Protein AF-A0A370DC47-F1 (afdb_monomer)

InterPro domains:
  IPR012347 Ferritin-like [G3DSA:1.20.1260.10] (52-244)
  IPR019243 Domain of unknown function DUF2202 [PF09968] (58-242)
  IPR019243 Domain of unknown function DUF2202 [cd01048] (57-216)

Solvent-accessible surface area (backbone atoms only — not comparable to full-atom values): 14410 Å² total; per-residue (Å²): 134,81,85,88,85,79,86,77,77,84,64,82,77,75,82,78,77,78,81,72,84,79,82,84,80,86,81,90,80,89,85,86,89,80,90,79,91,77,82,91,70,84,75,78,82,76,67,82,59,58,84,84,45,45,72,51,54,48,54,44,50,57,50,50,32,53,49,32,41,46,54,20,34,46,23,48,52,47,22,71,77,37,66,87,53,52,62,31,43,54,42,18,77,45,53,28,45,49,47,25,50,52,38,49,52,49,28,57,74,49,73,41,80,65,54,52,80,80,44,79,52,74,75,84,23,63,70,58,53,66,23,89,91,50,13,68,56,54,35,50,48,44,54,51,49,49,58,51,25,67,75,36,73,67,42,32,33,50,46,51,30,42,48,26,38,46,49,42,48,40,42,40,29,63,43,66,68,49,51,77,72,68,49,78,74,81,24,33,54,78,50,56,81,52,63,75,54,44,54,48,45,54,50,46,39,58,48,30,51,55,48,28,48,53,27,46,54,56,48,21,73,74,72,38,82,88,63,76,71,60,82,73,50,54,55,69,60,50,29,57,71,66,70,101

Sequence (244 aa):
MKESFIKNTYKFIPIILFFIPLLLVGCNSDDPASQTGVSDNTQDVTSLTTEGLDEIETSHLIFMREEEKLARDVYLRLAQLYPDQTIFNRIATRAEQTHTDTMRDKLDQFNVTDPNPDTNDLPASLGVFTGNEWGWYFQEKFLLLTSQAEISELDALYVGALIEELDMHDIAVCPQIMVDRGFSSPCGLTYTDEEALRTAYSSLISGSESHLRAYVGKIEAVIGIGNYVAQYLSQDEVDIILGR

Structure (mmCIF, N/CA/C/O backbone):
data_AF-A0A370DC47-F1
#
_entry.id   AF-A0A370DC47-F1
#
loop_
_atom_site.group_PDB
_atom_site.id
_atom_site.type_symbol
_atom_site.label_atom_id
_atom_site.label_alt_id
_atom_site.label_comp_id
_atom_site.label_asym_id
_atom_site.label_entity_id
_atom_site.label_seq_id
_atom_site.pdbx_PDB_ins_code
_atom_site.Cartn_x
_atom_site.Cartn_y
_atom_site.Cartn_z
_atom_site.occupancy
_atom_site.B_iso_or_equiv
_atom_site.auth_seq_id
_atom_site.auth_comp_id
_atom_site.auth_asym_id
_atom_site.auth_atom_id
_atom_site.pdbx_PDB_model_num
ATOM 1 N N . MET A 1 1 ? 22.238 -35.164 -22.094 1.00 34.41 1 MET A N 1
ATOM 2 C CA . MET A 1 1 ? 23.337 -34.454 -21.407 1.00 34.41 1 MET A CA 1
ATOM 3 C C . MET A 1 1 ? 22.729 -33.186 -20.816 1.00 34.41 1 MET A C 1
ATOM 5 O O . MET A 1 1 ? 22.402 -32.314 -21.602 1.00 34.41 1 MET A O 1
ATOM 9 N N . LYS A 1 2 ? 22.518 -33.182 -19.484 1.00 35.56 2 LYS A N 1
ATOM 10 C CA . LYS A 1 2 ? 22.110 -32.074 -18.579 1.00 35.56 2 LYS A CA 1
ATOM 11 C C . LYS A 1 2 ? 20.824 -31.322 -18.978 1.00 35.56 2 LYS A C 1
ATOM 13 O O . LYS A 1 2 ? 20.865 -30.474 -19.851 1.00 35.56 2 LYS A O 1
ATOM 18 N N . GLU A 1 3 ? 19.625 -31.698 -18.530 1.00 32.16 3 GLU A N 1
ATOM 19 C CA . GLU A 1 3 ? 19.060 -31.593 -17.164 1.00 32.16 3 GLU A CA 1
ATOM 20 C C . GLU A 1 3 ? 19.318 -30.272 -16.418 1.00 32.16 3 GLU A C 1
ATOM 22 O O . GLU A 1 3 ? 20.464 -29.865 -16.244 1.00 32.16 3 GLU A O 1
ATOM 27 N 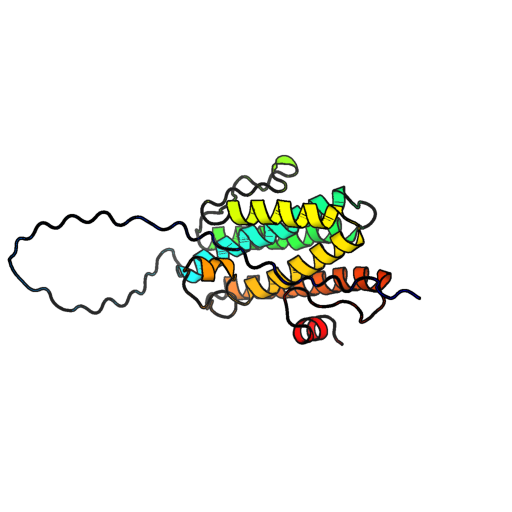N . SER A 1 4 ? 18.212 -29.734 -15.880 1.00 33.88 4 SER A N 1
ATOM 28 C CA . SER A 1 4 ? 18.103 -28.784 -14.764 1.00 33.88 4 SER A CA 1
ATOM 29 C C . SER A 1 4 ? 18.443 -27.315 -15.045 1.00 33.88 4 SER A C 1
ATOM 31 O O . SER A 1 4 ? 19.570 -26.879 -14.824 1.00 33.88 4 SER A O 1
ATOM 33 N N . PHE A 1 5 ? 17.418 -26.515 -15.364 1.00 31.78 5 PHE A N 1
ATOM 34 C CA . PHE A 1 5 ? 17.402 -25.091 -15.019 1.00 31.78 5 PHE A CA 1
ATOM 35 C C . PHE A 1 5 ? 16.103 -24.753 -14.271 1.00 31.78 5 PHE A C 1
ATOM 37 O O . PHE A 1 5 ? 15.041 -24.580 -14.856 1.00 31.78 5 PHE A O 1
ATOM 44 N N . ILE A 1 6 ? 16.248 -24.750 -12.943 1.00 37.88 6 ILE A N 1
ATOM 45 C CA . ILE A 1 6 ? 15.561 -23.885 -11.978 1.00 37.88 6 ILE A CA 1
ATOM 46 C C . ILE A 1 6 ? 14.032 -24.035 -11.918 1.00 37.88 6 ILE A C 1
ATOM 48 O O . ILE A 1 6 ? 13.264 -23.160 -12.294 1.00 37.88 6 ILE A O 1
ATOM 52 N N . LYS A 1 7 ? 13.593 -25.134 -11.295 1.00 33.00 7 LYS A N 1
ATOM 53 C CA . LYS A 1 7 ? 12.440 -25.076 -10.390 1.00 33.00 7 LYS A CA 1
ATOM 54 C C . LYS A 1 7 ? 12.961 -24.553 -9.053 1.00 33.00 7 LYS A C 1
ATOM 56 O O . LYS A 1 7 ? 13.385 -25.356 -8.225 1.00 33.00 7 LYS A O 1
ATOM 61 N N . ASN A 1 8 ? 13.006 -23.234 -8.865 1.00 33.44 8 ASN A N 1
ATOM 62 C CA . ASN A 1 8 ? 13.207 -22.694 -7.526 1.00 33.44 8 ASN A CA 1
ATOM 63 C C . ASN A 1 8 ? 11.858 -22.789 -6.815 1.00 33.44 8 ASN A C 1
ATOM 65 O O . ASN A 1 8 ? 10.918 -22.054 -7.093 1.00 33.44 8 ASN A O 1
ATOM 69 N N . THR A 1 9 ? 11.735 -23.809 -5.980 1.00 37.19 9 THR A N 1
ATOM 70 C CA . THR A 1 9 ? 10.624 -23.987 -5.059 1.00 37.19 9 THR A CA 1
ATOM 71 C C . THR A 1 9 ? 10.657 -22.854 -4.041 1.00 37.19 9 THR A C 1
ATOM 73 O O . THR A 1 9 ? 11.363 -22.960 -3.040 1.00 37.19 9 THR A O 1
ATOM 76 N N . TYR A 1 10 ? 9.877 -21.799 -4.260 1.00 45.41 10 TYR A N 1
ATOM 77 C CA . TYR A 1 10 ? 9.502 -20.859 -3.205 1.00 45.41 10 TYR A CA 1
ATOM 78 C C . TYR A 1 10 ? 8.449 -21.533 -2.323 1.00 45.41 10 TYR A C 1
ATOM 80 O O . TYR A 1 10 ? 7.267 -21.216 -2.341 1.00 45.41 10 TYR A O 1
ATOM 88 N N . LYS A 1 11 ? 8.875 -22.560 -1.584 1.00 35.91 11 LYS A N 1
ATOM 89 C CA . LYS A 1 11 ? 8.138 -22.976 -0.399 1.00 35.91 11 LYS A CA 1
ATOM 90 C C . LYS A 1 11 ? 8.444 -21.932 0.661 1.00 35.91 11 LYS A C 1
ATOM 92 O O . LYS A 1 11 ? 9.613 -21.765 1.006 1.00 35.91 11 LYS A O 1
ATOM 97 N N . PHE A 1 12 ? 7.398 -21.277 1.160 1.00 42.47 12 PHE A N 1
ATOM 98 C CA . PHE A 1 12 ? 7.369 -20.671 2.488 1.00 42.47 12 PHE A CA 1
ATOM 99 C C . PHE A 1 12 ? 8.294 -21.462 3.418 1.00 42.47 12 PHE A C 1
ATOM 101 O O . PHE A 1 12 ? 8.075 -22.656 3.637 1.00 42.47 12 PHE A O 1
ATOM 108 N N . ILE A 1 13 ? 9.364 -20.834 3.901 1.00 33.62 13 ILE A N 1
ATOM 109 C CA . ILE A 1 13 ? 10.138 -21.385 5.009 1.00 33.62 13 ILE A CA 1
ATOM 110 C C . ILE A 1 13 ? 9.261 -21.124 6.235 1.00 33.62 13 ILE A C 1
ATOM 112 O O . ILE A 1 13 ? 9.125 -19.959 6.613 1.00 33.62 13 ILE A O 1
ATOM 116 N N . PRO A 1 14 ? 8.616 -22.141 6.842 1.00 35.16 14 PRO A N 1
ATOM 117 C CA . PRO A 1 14 ? 7.933 -21.910 8.097 1.00 35.16 14 PRO A CA 1
ATOM 118 C C . PRO A 1 14 ? 9.011 -21.521 9.106 1.00 35.16 14 PRO A C 1
ATOM 120 O O . PRO A 1 14 ? 10.036 -22.198 9.228 1.00 35.16 14 PRO A O 1
ATOM 123 N N . ILE A 1 15 ? 8.799 -20.400 9.786 1.00 41.34 15 ILE A N 1
ATOM 124 C CA . ILE A 1 15 ? 9.624 -19.956 10.903 1.00 41.34 15 ILE A CA 1
ATOM 125 C C . ILE A 1 15 ? 9.690 -21.122 11.895 1.00 41.34 15 ILE A C 1
ATOM 127 O O . ILE A 1 15 ? 8.695 -21.491 12.517 1.00 41.34 15 ILE A O 1
ATOM 131 N N . ILE A 1 16 ? 10.858 -21.758 11.996 1.00 34.84 16 ILE A N 1
ATOM 132 C CA . ILE A 1 16 ? 11.111 -22.798 12.990 1.00 34.84 16 ILE A CA 1
ATOM 133 C C . ILE A 1 16 ? 11.153 -22.087 14.343 1.00 34.84 16 ILE A C 1
ATOM 135 O O . ILE A 1 16 ? 12.170 -21.508 14.724 1.00 34.84 16 ILE A O 1
ATOM 139 N N . LEU A 1 17 ? 10.026 -22.118 15.057 1.00 36.28 17 LEU A N 1
ATOM 140 C CA . LEU A 1 17 ? 9.948 -21.781 16.473 1.00 36.28 17 LEU A CA 1
ATOM 141 C C . LEU A 1 17 ? 10.929 -22.678 17.237 1.00 36.28 17 LEU A C 1
ATOM 143 O O . LEU A 1 17 ? 10.708 -23.879 17.408 1.00 36.28 17 LEU A O 1
ATOM 147 N N . PHE A 1 18 ? 12.029 -22.088 17.701 1.00 33.50 18 PHE A N 1
ATOM 148 C CA . PHE A 1 18 ? 12.893 -22.707 18.696 1.00 33.50 18 PHE A CA 1
ATOM 149 C C . PHE A 1 18 ? 12.098 -22.824 20.003 1.00 33.50 18 PHE A C 1
ATOM 151 O O . PHE A 1 18 ? 11.947 -21.861 20.752 1.00 33.50 18 PHE A O 1
ATOM 158 N N . PHE A 1 19 ? 11.570 -24.018 20.268 1.00 36.00 19 PHE A N 1
ATOM 159 C CA . PHE A 1 19 ? 11.044 -24.404 21.574 1.00 36.00 19 PHE A CA 1
ATOM 160 C C . PHE A 1 19 ? 12.194 -24.344 22.594 1.00 36.00 19 PHE A C 1
ATOM 162 O O . PHE A 1 19 ? 13.017 -25.257 22.676 1.00 36.00 19 PHE A O 1
ATOM 169 N N . ILE A 1 20 ? 12.276 -23.258 23.363 1.00 44.53 20 ILE A N 1
ATOM 170 C CA . ILE A 1 20 ? 13.092 -23.211 24.579 1.00 44.53 20 ILE A CA 1
ATOM 171 C C . ILE A 1 20 ? 12.271 -23.900 25.680 1.00 44.53 20 ILE A C 1
ATOM 173 O O . ILE A 1 20 ? 11.179 -23.424 25.997 1.00 44.53 20 ILE A O 1
ATOM 177 N N . PRO A 1 21 ? 12.736 -25.016 26.270 1.00 37.12 21 PRO A N 1
ATOM 178 C CA . PRO A 1 21 ? 12.010 -25.663 27.349 1.00 37.12 21 PRO A CA 1
ATOM 179 C C . PRO A 1 21 ? 12.099 -24.792 28.606 1.00 37.12 21 PRO A C 1
ATOM 181 O O . PRO A 1 21 ? 13.171 -24.620 29.190 1.00 37.12 21 PRO A O 1
ATOM 184 N N . LEU A 1 22 ? 10.957 -24.243 29.018 1.00 50.34 22 LEU A N 1
ATOM 185 C CA . LEU A 1 22 ? 10.801 -23.560 30.295 1.00 50.34 22 LEU A CA 1
ATOM 186 C C . LEU A 1 22 ? 10.903 -24.602 31.420 1.00 50.34 22 LEU A C 1
ATOM 188 O O . LEU A 1 22 ? 10.045 -25.472 31.568 1.00 50.34 22 LEU A O 1
ATOM 192 N N . LEU A 1 23 ? 11.986 -24.535 32.195 1.00 40.06 23 LEU A N 1
ATOM 193 C CA . LEU A 1 23 ? 12.174 -25.336 33.401 1.00 40.06 23 LEU A CA 1
ATOM 194 C C . LEU A 1 23 ? 11.153 -24.903 34.462 1.00 40.06 23 LEU A C 1
ATOM 196 O O . LEU A 1 23 ? 11.241 -23.810 35.018 1.00 40.06 23 LEU A O 1
ATOM 200 N N . LEU A 1 24 ? 10.198 -25.786 34.749 1.00 39.12 24 LEU A N 1
ATOM 201 C CA . LEU A 1 24 ? 9.298 -25.682 35.892 1.00 39.12 24 LEU A CA 1
ATOM 202 C C . LEU A 1 24 ? 10.094 -25.885 37.189 1.00 39.12 24 LEU A C 1
ATOM 204 O O . LEU A 1 24 ? 10.553 -26.991 37.476 1.00 39.12 24 LEU A O 1
ATOM 208 N N . VAL A 1 25 ? 10.212 -24.830 37.994 1.00 53.69 25 VAL A N 1
ATOM 209 C CA . VAL A 1 25 ? 10.491 -24.945 39.430 1.00 53.69 25 VAL A CA 1
ATOM 210 C C . VAL A 1 25 ? 9.171 -24.731 40.151 1.00 53.69 25 VAL A C 1
ATOM 212 O O . VAL A 1 25 ? 8.637 -23.625 40.185 1.00 53.69 25 VAL A O 1
ATOM 215 N N . GLY A 1 26 ? 8.631 -25.821 40.689 1.00 40.25 26 GLY A N 1
ATOM 216 C CA . GLY A 1 26 ? 7.502 -25.783 41.602 1.00 40.25 26 GLY A CA 1
ATOM 217 C C . GLY A 1 26 ? 7.944 -25.428 43.018 1.00 40.25 26 GLY A C 1
ATOM 218 O O . GLY A 1 26 ? 9.026 -25.816 43.458 1.00 40.25 26 GLY A O 1
ATOM 219 N N . CYS A 1 27 ? 7.058 -24.758 43.747 1.00 39.00 27 CYS A N 1
ATOM 220 C CA . CYS A 1 27 ? 6.969 -24.911 45.191 1.00 39.00 27 CYS A CA 1
ATOM 221 C C . CYS A 1 27 ? 5.512 -24.715 45.625 1.00 39.00 27 CYS A C 1
ATOM 223 O O . CYS A 1 27 ? 4.929 -23.655 45.410 1.00 39.00 27 CYS A O 1
ATOM 225 N N . ASN A 1 28 ? 4.947 -25.776 46.205 1.00 43.12 28 ASN A N 1
ATOM 226 C CA . ASN A 1 28 ? 3.673 -25.785 46.918 1.00 43.12 28 ASN A CA 1
ATOM 227 C C . ASN A 1 28 ? 3.801 -25.039 48.250 1.00 43.12 28 ASN A C 1
ATOM 229 O O . ASN A 1 28 ? 4.822 -25.141 48.931 1.00 43.12 28 ASN A O 1
ATOM 233 N N . SER A 1 29 ? 2.713 -24.412 48.684 1.00 46.47 29 SER A N 1
ATOM 234 C CA . SER A 1 29 ? 2.362 -24.262 50.099 1.00 46.47 29 SER A CA 1
ATOM 235 C C . SER A 1 29 ? 0.844 -24.143 50.193 1.00 46.47 29 SER A C 1
ATOM 237 O O . SER A 1 29 ? 0.268 -23.175 49.704 1.00 46.47 29 SER A O 1
ATOM 239 N N . ASP A 1 30 ? 0.223 -25.164 50.771 1.00 46.69 30 ASP A N 1
ATOM 240 C CA . ASP A 1 30 ? -1.191 -25.216 51.131 1.00 46.69 30 ASP A CA 1
ATOM 241 C C . ASP A 1 30 ? -1.506 -24.231 52.273 1.00 46.69 30 ASP A C 1
ATOM 243 O O . ASP A 1 30 ? -0.695 -24.092 53.187 1.00 46.69 30 ASP A O 1
ATOM 247 N N . ASP A 1 31 ? -2.677 -23.580 52.249 1.00 44.25 31 ASP A N 1
ATOM 248 C CA . ASP A 1 31 ? -3.696 -23.739 53.308 1.00 44.25 31 ASP A CA 1
ATOM 249 C C . ASP A 1 31 ? -5.022 -22.985 53.003 1.00 44.25 31 ASP A C 1
ATOM 251 O O . ASP A 1 31 ? -5.035 -22.056 52.189 1.00 44.25 31 ASP A O 1
ATOM 255 N N . PRO A 1 32 ? -6.164 -23.395 53.609 1.00 49.09 32 PRO A N 1
ATOM 256 C CA . PRO A 1 32 ? -7.505 -23.146 53.078 1.00 49.09 32 PRO A CA 1
ATOM 257 C C . PRO A 1 32 ? -8.361 -22.109 53.839 1.00 49.09 32 PRO A C 1
ATOM 259 O O . PRO A 1 32 ? -8.086 -21.723 54.971 1.00 49.09 32 PRO A O 1
ATOM 262 N N . ALA A 1 33 ? -9.516 -21.844 53.209 1.00 33.34 33 ALA A N 1
ATOM 263 C CA . ALA A 1 33 ? -10.805 -21.377 53.742 1.00 33.34 33 ALA A CA 1
ATOM 264 C C . ALA A 1 33 ? -11.093 -19.862 53.751 1.00 33.34 33 ALA A C 1
ATOM 266 O O . ALA A 1 33 ? -10.516 -19.101 54.517 1.00 33.34 33 ALA A O 1
ATOM 267 N N . SER A 1 34 ? -12.152 -19.464 53.023 1.00 30.31 34 SER A N 1
ATOM 268 C CA . SER A 1 34 ? -13.471 -19.138 53.614 1.00 30.31 34 SER A CA 1
ATOM 269 C C . SER A 1 34 ? -14.258 -18.096 52.796 1.00 30.31 34 SER A C 1
ATOM 271 O O . SER A 1 34 ? -13.831 -16.952 52.746 1.00 30.31 34 SER A O 1
ATOM 273 N N . GLN A 1 35 ? -15.468 -18.493 52.346 1.00 36.16 35 GLN A N 1
ATOM 274 C CA . GLN A 1 35 ? -16.711 -17.685 52.215 1.00 36.16 35 GLN A CA 1
ATOM 275 C C . GLN A 1 35 ? -16.693 -16.502 51.215 1.00 36.16 35 GLN A C 1
ATOM 277 O O . GLN A 1 35 ? -15.688 -15.843 51.038 1.00 36.16 35 GLN A O 1
ATOM 282 N N . THR A 1 36 ? -17.738 -16.093 50.494 1.00 32.03 36 THR A N 1
ATOM 283 C CA . THR A 1 36 ? -19.184 -16.366 50.381 1.00 32.03 36 THR A CA 1
ATOM 284 C C . THR A 1 36 ? -19.646 -15.665 49.088 1.00 32.03 36 THR A C 1
ATOM 286 O O . THR A 1 36 ? -18.911 -14.851 48.536 1.00 32.03 36 THR A O 1
ATOM 289 N N . GLY A 1 37 ? -20.840 -16.003 48.597 1.00 35.53 37 GLY A N 1
ATOM 290 C CA . GLY A 1 37 ? -21.280 -15.745 47.224 1.00 35.53 37 GLY A CA 1
ATOM 291 C C . GLY A 1 37 ? -21.413 -14.293 46.764 1.00 35.53 37 GLY A C 1
ATOM 292 O O . GLY A 1 37 ? -21.572 -13.379 47.565 1.00 35.53 37 GLY A O 1
ATOM 293 N N . VAL A 1 38 ? -21.455 -14.138 45.439 1.00 36.47 38 VAL A N 1
ATOM 294 C CA . VAL A 1 38 ? -22.052 -13.001 44.731 1.00 36.47 38 VAL A CA 1
ATOM 295 C C . VAL A 1 38 ? -22.668 -13.531 43.433 1.00 36.47 38 VAL A C 1
ATOM 297 O O . VAL A 1 38 ? -22.106 -14.410 42.785 1.00 36.47 38 VAL A O 1
ATOM 300 N N . SER A 1 39 ? -23.866 -13.031 43.141 1.00 39.03 39 SER A N 1
ATOM 301 C CA . SER A 1 39 ? -24.744 -13.364 42.025 1.00 39.03 39 SER A CA 1
ATOM 302 C C . SER A 1 39 ? -24.053 -13.405 40.663 1.00 39.03 39 SER A C 1
ATOM 304 O O . SER A 1 39 ? -23.302 -12.498 40.309 1.00 39.03 39 SER A O 1
ATOM 306 N N . ASP A 1 40 ? -24.407 -14.433 39.896 1.00 39.75 40 ASP A N 1
ATOM 307 C CA . ASP A 1 40 ? -24.126 -14.581 38.472 1.00 39.75 40 ASP A CA 1
ATOM 308 C C . ASP A 1 40 ? -24.858 -13.474 37.700 1.00 39.75 40 ASP A C 1
ATOM 310 O O . ASP A 1 40 ? -26.063 -13.541 37.449 1.00 39.75 40 ASP A O 1
ATOM 314 N N . ASN A 1 41 ? -24.141 -12.384 37.443 1.00 40.59 41 ASN A N 1
ATOM 315 C CA . ASN A 1 41 ? -24.537 -11.362 36.493 1.00 40.59 41 ASN A CA 1
ATOM 316 C C . ASN A 1 41 ? -23.756 -11.676 35.221 1.00 40.59 41 ASN A C 1
ATOM 318 O O . ASN A 1 41 ? -22.568 -11.360 35.144 1.00 40.59 41 ASN A O 1
ATOM 322 N N . THR A 1 42 ? -24.408 -12.344 34.270 1.00 40.22 42 THR A N 1
ATOM 323 C CA . THR A 1 42 ? -23.907 -12.571 32.913 1.00 40.22 42 THR A CA 1
ATOM 324 C C . THR A 1 42 ? -23.425 -11.243 32.339 1.00 40.22 42 THR A C 1
ATOM 326 O O . THR A 1 42 ? -24.228 -10.393 31.956 1.00 40.22 42 THR A O 1
ATOM 329 N N . GLN A 1 43 ? -22.106 -11.053 32.362 1.00 38.56 43 GLN A N 1
ATOM 330 C CA . GLN A 1 43 ? -21.411 -9.952 31.715 1.00 38.56 43 GLN A CA 1
ATOM 331 C C . GLN A 1 43 ? -21.485 -10.213 30.213 1.00 38.56 43 GLN A C 1
ATOM 333 O O . GLN A 1 43 ? -20.701 -10.981 29.661 1.00 38.56 43 GLN A O 1
ATOM 338 N N . ASP A 1 44 ? -22.486 -9.611 29.587 1.00 41.19 44 ASP A N 1
ATOM 339 C CA . ASP A 1 44 ? -22.456 -9.276 28.174 1.00 41.19 44 ASP A CA 1
ATOM 340 C C . ASP A 1 44 ? -21.312 -8.273 27.990 1.00 41.19 44 ASP A C 1
ATOM 342 O O . ASP A 1 44 ? -21.410 -7.107 28.381 1.00 41.19 44 ASP A O 1
ATOM 346 N N . VAL A 1 45 ? -20.161 -8.767 27.536 1.00 48.12 45 VAL A N 1
ATOM 347 C CA . VAL A 1 45 ? -18.984 -7.946 27.245 1.00 48.12 45 VAL A CA 1
ATOM 348 C C . VAL A 1 45 ? -19.203 -7.298 25.881 1.00 48.12 45 VAL A C 1
ATOM 350 O O . VAL A 1 45 ? -18.532 -7.612 24.907 1.00 48.12 45 VAL A O 1
ATOM 353 N N . THR A 1 46 ? -20.148 -6.368 25.803 1.00 47.47 46 THR A N 1
ATOM 354 C CA . THR A 1 46 ? -20.083 -5.295 24.811 1.00 47.47 46 THR A CA 1
ATOM 355 C C . THR A 1 46 ? -19.166 -4.224 25.390 1.00 47.47 46 THR A C 1
ATOM 357 O O . THR A 1 46 ? -19.624 -3.252 25.999 1.00 47.47 46 THR A O 1
ATOM 360 N N . SER A 1 47 ? -17.854 -4.458 25.279 1.00 44.12 47 SER A N 1
ATOM 361 C CA . SER A 1 47 ? -16.812 -3.460 25.542 1.00 44.12 47 SER A CA 1
ATOM 362 C C . SER A 1 47 ? -16.877 -2.411 24.431 1.00 44.12 47 SER A C 1
ATOM 364 O O . SER A 1 47 ? -16.130 -2.447 23.462 1.00 44.12 47 SER A O 1
ATOM 366 N N . LEU A 1 48 ? -17.858 -1.514 24.529 1.00 53.06 48 LEU A N 1
ATOM 367 C CA . LEU A 1 48 ? -17.916 -0.303 23.722 1.00 53.06 48 LEU A CA 1
ATOM 368 C C . LEU A 1 48 ? -16.861 0.653 24.278 1.00 53.06 48 LEU A C 1
ATOM 370 O O . LEU A 1 48 ? -17.133 1.405 25.219 1.00 53.06 48 LEU A O 1
ATOM 374 N N . THR A 1 49 ? -15.647 0.604 23.739 1.00 47.34 49 THR A N 1
ATOM 375 C CA . THR A 1 49 ? -14.593 1.557 24.090 1.00 47.34 49 THR A CA 1
ATOM 376 C C . THR A 1 49 ? -14.151 2.338 22.863 1.00 47.34 49 THR A C 1
ATOM 378 O O . THR A 1 49 ? -13.675 1.753 21.905 1.00 47.34 49 THR A O 1
ATOM 381 N N . THR A 1 50 ? -14.297 3.664 22.989 1.00 49.84 50 THR A N 1
ATOM 382 C CA . THR A 1 50 ? -14.070 4.757 22.022 1.00 49.84 50 THR A CA 1
ATOM 383 C C . THR A 1 50 ? -15.064 4.786 20.859 1.00 49.84 50 THR A C 1
ATOM 385 O O . THR A 1 50 ? -15.022 3.948 19.979 1.00 49.84 50 THR A O 1
ATOM 388 N N . GLU A 1 51 ? -16.001 5.744 20.919 1.00 62.00 51 GLU A N 1
ATOM 389 C CA . GLU A 1 51 ? -17.153 5.947 20.021 1.00 62.00 51 GLU A CA 1
ATOM 390 C C . GLU A 1 51 ? -16.964 5.422 18.578 1.00 62.00 51 GLU A C 1
ATOM 392 O O . GLU A 1 51 ? -16.405 6.113 17.728 1.00 62.00 51 GLU A O 1
ATOM 397 N N . GLY A 1 52 ? -17.478 4.217 18.305 1.00 82.31 52 GLY A N 1
ATOM 398 C CA . GLY A 1 52 ? -17.567 3.617 16.971 1.00 82.31 52 GLY A CA 1
ATOM 399 C C . GLY A 1 52 ? -16.991 2.208 16.930 1.00 82.31 52 GLY A C 1
ATOM 400 O O . GLY A 1 52 ? -17.746 1.248 16.907 1.00 82.31 52 GLY A O 1
ATOM 401 N N . LEU A 1 53 ? -15.664 2.092 16.985 1.00 95.62 53 LEU A N 1
ATOM 402 C CA . LEU A 1 53 ? -14.991 0.819 16.726 1.00 95.62 53 LEU A CA 1
ATOM 403 C C . LEU A 1 53 ? -14.996 -0.118 17.932 1.00 95.62 53 LEU A C 1
ATOM 405 O O . LEU A 1 53 ? -14.793 0.305 19.073 1.00 95.62 53 LEU A O 1
ATOM 409 N N . ASP A 1 54 ? -15.111 -1.415 17.667 1.00 95.56 54 ASP A N 1
ATOM 410 C CA . ASP A 1 54 ? -14.726 -2.428 18.644 1.00 95.56 54 ASP A CA 1
ATOM 411 C C . ASP A 1 54 ? -13.196 -2.662 18.677 1.00 95.56 54 ASP A C 1
ATOM 413 O O . ASP A 1 54 ? -12.412 -2.102 17.899 1.00 95.56 54 ASP A O 1
ATOM 417 N N . GLU A 1 55 ? -12.733 -3.484 19.624 1.00 95.88 55 GLU A N 1
ATOM 418 C CA . GLU A 1 55 ? -11.304 -3.787 19.794 1.00 95.88 55 GLU A CA 1
ATOM 419 C C . GLU A 1 55 ? -10.691 -4.516 18.581 1.00 95.88 55 GLU A C 1
ATOM 421 O O . GLU A 1 55 ? -9.497 -4.359 18.296 1.00 95.88 55 GLU A O 1
ATOM 426 N N . ILE A 1 56 ? -11.489 -5.305 17.857 1.00 97.25 56 ILE A N 1
ATOM 427 C CA . ILE A 1 56 ? -11.063 -6.069 16.681 1.00 97.25 56 ILE A CA 1
ATOM 428 C C . ILE A 1 56 ? -10.878 -5.121 15.493 1.00 97.25 56 ILE A C 1
ATOM 430 O O . ILE A 1 56 ? -9.837 -5.160 14.833 1.00 97.25 56 ILE A O 1
ATOM 434 N N . GLU A 1 57 ? -11.842 -4.234 15.255 1.00 98.19 57 GLU A N 1
ATOM 435 C CA . GLU A 1 57 ? -11.773 -3.189 14.234 1.00 98.19 57 GLU A CA 1
ATOM 436 C C . GLU A 1 57 ? -10.621 -2.226 14.502 1.00 98.19 57 GLU A C 1
ATOM 438 O O . GLU A 1 57 ? -9.845 -1.928 13.595 1.00 98.19 57 GLU A O 1
ATOM 443 N N . THR A 1 58 ? -10.452 -1.803 15.756 1.00 97.94 58 THR A N 1
ATOM 444 C CA . THR A 1 58 ? -9.346 -0.929 16.167 1.00 97.94 58 THR A CA 1
ATOM 445 C C . THR A 1 58 ? -7.994 -1.580 15.882 1.00 97.94 58 THR A C 1
ATOM 447 O O . THR A 1 58 ? -7.117 -0.962 15.277 1.00 97.94 58 THR A O 1
ATOM 450 N N . SER A 1 59 ? -7.821 -2.847 16.273 1.00 98.00 59 SER A N 1
ATOM 451 C CA . SER A 1 59 ? -6.566 -3.581 16.063 1.00 98.00 59 SER A CA 1
ATOM 452 C C . SER A 1 59 ? -6.245 -3.761 14.580 1.00 98.00 59 SER A C 1
ATOM 454 O O . SER A 1 59 ? -5.087 -3.643 14.177 1.00 98.00 59 SER A O 1
ATOM 456 N N . HIS A 1 60 ? -7.265 -4.043 13.769 1.00 98.62 60 HIS A N 1
ATOM 457 C CA . HIS A 1 60 ? -7.115 -4.222 12.329 1.00 98.62 60 HIS A CA 1
ATOM 458 C C . HIS A 1 60 ? -6.801 -2.901 11.618 1.00 98.62 60 HIS A C 1
ATOM 460 O O . HIS A 1 60 ? -5.867 -2.851 10.825 1.00 98.62 60 HIS A O 1
ATOM 466 N N . LEU A 1 61 ? -7.478 -1.805 11.973 1.00 98.62 61 LEU A N 1
ATOM 467 C CA . LEU A 1 61 ? -7.208 -0.476 11.418 1.00 98.62 61 LEU A CA 1
ATOM 468 C C . LEU A 1 61 ? -5.773 -0.001 11.706 1.00 98.62 61 LEU A C 1
ATOM 470 O O . LEU A 1 61 ? -5.115 0.560 10.826 1.00 98.62 61 LEU A O 1
ATOM 474 N N . ILE A 1 62 ? -5.268 -0.247 12.920 1.00 98.31 62 ILE A N 1
ATOM 475 C CA . ILE A 1 62 ? -3.871 0.043 13.281 1.00 98.31 62 ILE A CA 1
ATOM 476 C C . ILE A 1 62 ? -2.910 -0.756 12.395 1.00 98.31 62 ILE A C 1
ATOM 478 O O . ILE A 1 62 ? -1.919 -0.198 11.926 1.00 98.31 62 ILE A O 1
ATOM 482 N N . PHE A 1 63 ? -3.199 -2.035 12.142 1.00 98.75 63 PHE A N 1
ATOM 483 C CA . PHE A 1 63 ? -2.378 -2.864 11.261 1.00 98.75 63 PHE A CA 1
ATOM 484 C C . PHE A 1 63 ? -2.366 -2.318 9.828 1.00 98.75 63 PHE A C 1
ATOM 486 O O . PHE A 1 63 ? -1.290 -2.075 9.280 1.00 98.75 63 PHE A O 1
ATOM 493 N N . MET A 1 64 ? -3.543 -2.025 9.263 1.00 98.75 64 MET A N 1
ATOM 494 C CA . MET A 1 64 ? -3.653 -1.524 7.889 1.00 98.75 64 MET A CA 1
ATOM 495 C C . MET A 1 64 ? -2.940 -0.186 7.692 1.00 98.75 64 MET A C 1
ATOM 497 O O . MET A 1 64 ? -2.325 0.054 6.657 1.00 98.75 64 MET A O 1
ATOM 501 N N . ARG A 1 65 ? -2.943 0.690 8.705 1.00 98.56 65 ARG A N 1
ATOM 502 C CA . ARG A 1 65 ? -2.171 1.939 8.667 1.00 98.56 65 ARG A CA 1
ATOM 503 C C . ARG A 1 65 ? -0.681 1.704 8.410 1.00 98.56 65 ARG A C 1
ATOM 505 O O . ARG A 1 65 ? -0.058 2.491 7.695 1.00 98.56 65 ARG A O 1
ATOM 512 N N . GLU A 1 66 ? -0.100 0.685 9.032 1.00 98.56 66 GLU A N 1
ATOM 513 C CA . GLU A 1 66 ? 1.320 0.370 8.875 1.00 98.56 66 GLU A CA 1
ATOM 514 C C . GLU A 1 66 ? 1.604 -0.429 7.595 1.00 98.56 66 GLU A C 1
ATOM 516 O O . GLU A 1 66 ? 2.661 -0.232 6.993 1.00 98.56 66 GLU A O 1
ATOM 521 N N . GLU A 1 67 ? 0.666 -1.267 7.145 1.00 98.81 67 GLU A N 1
ATOM 522 C CA . GLU A 1 67 ? 0.787 -2.048 5.907 1.00 98.81 67 GLU A CA 1
ATOM 523 C C . GLU A 1 67 ? 0.778 -1.170 4.650 1.00 98.81 67 GLU A C 1
ATOM 525 O O 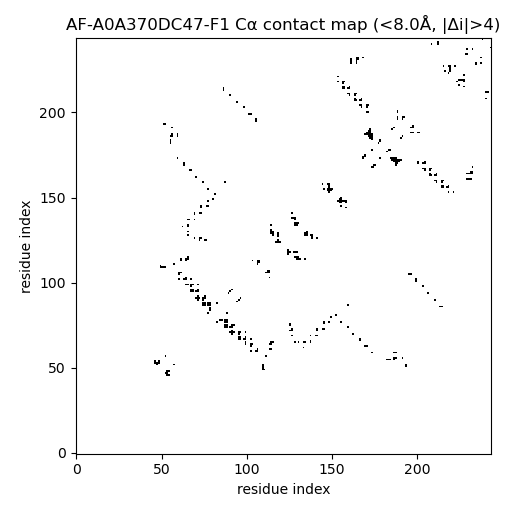. GLU A 1 67 ? 1.697 -1.254 3.833 1.00 98.81 67 GLU A O 1
ATOM 530 N N . GLU A 1 68 ? -0.141 -0.211 4.561 1.00 98.62 68 GLU A N 1
ATOM 531 C CA . GLU A 1 68 ? -0.168 0.764 3.460 1.00 98.62 68 GLU A CA 1
ATOM 532 C C . GLU A 1 68 ? 1.111 1.619 3.432 1.00 98.62 68 GLU A C 1
ATOM 534 O O . GLU A 1 68 ? 1.684 1.942 2.383 1.00 98.62 68 GLU A O 1
ATOM 539 N N . LYS A 1 69 ? 1.635 1.948 4.621 1.00 98.44 69 LYS A N 1
ATOM 540 C CA . LYS A 1 69 ? 2.928 2.625 4.749 1.00 98.44 69 LYS A CA 1
ATOM 541 C C . LYS A 1 69 ? 4.079 1.721 4.290 1.00 98.44 69 LYS A C 1
ATOM 543 O O . LYS A 1 69 ? 5.022 2.226 3.674 1.00 98.44 69 LYS A O 1
ATOM 548 N N . LEU A 1 70 ? 4.038 0.417 4.575 1.00 98.81 70 LEU A N 1
ATOM 549 C CA . LEU A 1 70 ? 5.019 -0.554 4.084 1.00 98.81 70 LEU A CA 1
ATOM 550 C C . LEU A 1 70 ? 5.033 -0.582 2.556 1.00 98.81 70 LEU A C 1
ATOM 552 O O . LEU A 1 70 ? 6.120 -0.461 1.985 1.00 98.81 70 LEU A O 1
ATOM 556 N N . ALA A 1 71 ? 3.872 -0.678 1.908 1.00 98.81 71 ALA A N 1
ATOM 557 C CA . ALA A 1 71 ? 3.764 -0.644 0.451 1.00 98.81 71 ALA A CA 1
ATOM 558 C C . ALA A 1 71 ? 4.414 0.626 -0.118 1.00 98.81 71 ALA A C 1
ATOM 560 O O . ALA A 1 71 ? 5.368 0.552 -0.904 1.00 98.81 71 ALA A O 1
ATOM 561 N N . ARG A 1 72 ? 4.003 1.802 0.382 1.00 98.69 72 ARG A N 1
ATOM 562 C CA . ARG A 1 72 ? 4.578 3.100 -0.007 1.00 98.69 72 ARG A CA 1
ATOM 563 C C . ARG A 1 72 ? 6.098 3.114 0.122 1.00 98.69 72 ARG A C 1
ATOM 565 O O . ARG A 1 72 ? 6.804 3.481 -0.820 1.00 98.69 72 ARG A O 1
ATOM 572 N N . ASP A 1 73 ? 6.608 2.753 1.293 1.00 98.75 73 ASP A N 1
ATOM 573 C CA . ASP A 1 73 ? 8.024 2.883 1.613 1.00 98.75 73 ASP A CA 1
ATOM 574 C C . ASP A 1 73 ? 8.872 1.888 0.813 1.00 98.75 73 ASP A C 1
ATOM 576 O O . ASP A 1 73 ? 9.932 2.260 0.295 1.00 98.75 73 ASP A O 1
ATOM 580 N N . VAL A 1 74 ? 8.408 0.645 0.640 1.00 98.88 74 VAL A N 1
ATOM 581 C CA . VAL A 1 74 ? 9.082 -0.325 -0.231 1.00 98.88 74 VAL A CA 1
ATOM 582 C C . VAL A 1 74 ? 9.140 0.230 -1.650 1.00 98.88 74 VAL A C 1
ATOM 584 O O . VAL A 1 74 ? 10.226 0.294 -2.224 1.00 98.88 74 VAL A O 1
ATOM 587 N N . TYR A 1 75 ? 8.037 0.729 -2.207 1.00 98.88 75 TYR A N 1
ATOM 588 C CA . TYR A 1 75 ? 8.016 1.248 -3.577 1.00 98.88 75 TYR A CA 1
ATOM 589 C C . TYR A 1 75 ? 8.875 2.501 -3.763 1.00 98.88 75 TYR A C 1
ATOM 591 O O . TYR A 1 75 ? 9.539 2.634 -4.793 1.00 98.88 75 TYR A O 1
ATOM 599 N N . LEU A 1 76 ? 8.958 3.386 -2.767 1.00 98.75 76 LEU A N 1
ATOM 600 C CA . LEU A 1 76 ? 9.913 4.499 -2.774 1.00 98.75 76 LEU A CA 1
ATOM 601 C C . LEU A 1 76 ? 11.364 4.001 -2.784 1.00 98.75 76 LEU A C 1
ATOM 603 O O . LEU A 1 76 ? 12.194 4.553 -3.512 1.00 98.75 76 LEU A O 1
ATOM 607 N N . ARG A 1 77 ? 11.686 2.943 -2.030 1.00 98.69 77 ARG A N 1
ATOM 608 C CA . ARG A 1 77 ? 13.011 2.308 -2.079 1.00 98.69 77 ARG A CA 1
ATOM 609 C C . ARG A 1 77 ? 13.272 1.665 -3.442 1.00 98.69 77 ARG A C 1
ATOM 611 O O . ARG A 1 77 ? 14.359 1.845 -3.990 1.00 98.69 77 ARG A O 1
ATOM 618 N N . LEU A 1 78 ? 12.291 0.981 -4.028 1.00 98.81 78 LEU A N 1
ATOM 619 C CA . LEU A 1 78 ? 12.454 0.327 -5.331 1.00 98.81 78 LEU A CA 1
ATOM 620 C C . LEU A 1 78 ? 12.616 1.359 -6.452 1.00 98.81 78 LEU A C 1
ATOM 622 O O . LEU A 1 78 ? 13.422 1.160 -7.355 1.00 98.81 78 LEU A O 1
ATOM 626 N N . ALA A 1 79 ? 11.944 2.508 -6.353 1.00 98.69 79 ALA A N 1
ATOM 627 C CA . ALA A 1 79 ? 12.135 3.637 -7.260 1.00 98.69 79 ALA A CA 1
ATOM 628 C C . ALA A 1 79 ? 13.557 4.226 -7.207 1.00 98.69 79 ALA A C 1
ATOM 630 O O . ALA A 1 79 ? 14.047 4.722 -8.219 1.00 98.69 79 ALA A O 1
ATOM 631 N N . GLN A 1 80 ? 14.235 4.169 -6.053 1.00 98.44 80 GLN A N 1
ATOM 632 C CA . GLN A 1 80 ? 15.644 4.571 -5.942 1.00 98.44 80 GLN A CA 1
ATOM 633 C C . GLN A 1 80 ? 16.584 3.548 -6.591 1.00 98.44 80 GLN A C 1
ATOM 635 O O . GLN A 1 80 ? 17.586 3.938 -7.187 1.00 98.44 80 GLN A O 1
ATOM 640 N N . LEU A 1 81 ? 16.274 2.254 -6.464 1.00 98.38 81 LEU A N 1
ATOM 641 C CA . LEU A 1 81 ? 17.062 1.164 -7.048 1.00 98.38 81 LEU A CA 1
ATOM 642 C C . LEU A 1 81 ? 16.896 1.088 -8.575 1.00 98.38 81 LEU A C 1
ATOM 644 O O . LEU A 1 81 ? 17.873 0.868 -9.289 1.00 98.38 81 LEU A O 1
ATOM 648 N N . TYR A 1 82 ? 15.676 1.317 -9.069 1.00 98.62 82 TYR A N 1
ATOM 649 C CA . TYR A 1 82 ? 15.282 1.157 -10.472 1.00 98.62 82 TYR A CA 1
ATOM 650 C C . TYR A 1 82 ? 14.562 2.414 -11.000 1.00 98.62 82 TYR A C 1
ATOM 652 O O . TYR A 1 82 ? 13.360 2.372 -11.275 1.00 98.62 82 TYR A O 1
ATOM 660 N N . PRO A 1 83 ? 15.267 3.549 -11.173 1.00 98.12 83 PRO A N 1
ATOM 661 C CA . PRO A 1 83 ? 14.646 4.830 -11.534 1.00 98.12 83 PRO A CA 1
ATOM 662 C C . PRO A 1 83 ? 13.955 4.830 -12.909 1.00 98.12 83 PRO A C 1
ATOM 664 O O . PRO A 1 83 ? 12.985 5.563 -13.108 1.00 98.12 83 PRO A O 1
ATOM 667 N N . ASP A 1 84 ? 14.409 3.989 -13.843 1.00 98.25 84 ASP A N 1
ATOM 668 C CA . ASP A 1 84 ? 13.790 3.849 -15.169 1.00 98.25 84 ASP A CA 1
ATOM 669 C C . ASP A 1 84 ? 12.471 3.053 -15.118 1.00 98.25 84 ASP A C 1
ATOM 671 O O . ASP A 1 84 ? 11.583 3.232 -15.962 1.00 98.25 84 ASP A O 1
ATOM 675 N N . GLN A 1 85 ? 12.281 2.224 -14.085 1.00 98.31 85 GLN A N 1
ATOM 676 C CA . GLN A 1 85 ? 11.053 1.472 -13.844 1.00 98.31 85 GLN A CA 1
ATOM 677 C C . GLN A 1 85 ? 10.035 2.344 -13.092 1.00 98.31 85 GLN A C 1
ATOM 679 O O . GLN A 1 85 ? 9.700 2.143 -11.926 1.00 98.31 85 GLN A O 1
ATOM 684 N N . THR A 1 86 ? 9.517 3.347 -13.804 1.00 98.19 86 THR A N 1
ATOM 685 C CA . THR A 1 86 ? 8.668 4.430 -13.262 1.00 98.19 86 THR A CA 1
ATOM 686 C C . THR A 1 86 ? 7.395 3.989 -12.525 1.00 98.19 86 THR A C 1
ATOM 688 O O . THR A 1 86 ? 6.796 4.808 -11.823 1.00 98.19 86 THR A O 1
ATOM 691 N N . ILE A 1 87 ? 6.964 2.728 -12.666 1.00 98.62 87 ILE A N 1
ATOM 692 C CA . ILE A 1 87 ? 5.790 2.181 -11.971 1.00 98.62 87 ILE A CA 1
ATOM 693 C C . ILE A 1 87 ? 5.928 2.287 -10.447 1.00 98.62 87 ILE A C 1
ATOM 695 O O . ILE A 1 87 ? 4.976 2.740 -9.817 1.00 98.62 87 ILE A O 1
ATOM 699 N N . PHE A 1 88 ? 7.111 1.998 -9.885 1.00 98.81 88 PHE A N 1
ATOM 700 C CA . PHE A 1 88 ? 7.347 2.057 -8.438 1.00 98.81 88 PHE A CA 1
ATOM 701 C C . PHE A 1 88 ? 7.077 3.461 -7.891 1.00 98.81 88 PHE A C 1
ATOM 703 O O . PHE A 1 88 ? 6.231 3.647 -7.022 1.00 98.81 88 PHE A O 1
ATOM 710 N N . ASN A 1 89 ? 7.717 4.482 -8.472 1.00 98.56 89 ASN A N 1
ATOM 711 C CA . ASN A 1 89 ? 7.530 5.866 -8.035 1.00 98.56 89 ASN A CA 1
ATOM 712 C C . ASN A 1 89 ? 6.084 6.343 -8.229 1.00 98.56 89 ASN A C 1
ATOM 714 O O . ASN A 1 89 ? 5.545 7.071 -7.395 1.00 98.56 89 ASN A O 1
ATOM 718 N N . ARG A 1 90 ? 5.454 5.969 -9.350 1.00 98.50 90 ARG A N 1
ATOM 719 C CA . ARG A 1 90 ? 4.089 6.399 -9.671 1.00 98.50 90 ARG A CA 1
ATOM 720 C C . ARG A 1 90 ? 3.069 5.846 -8.678 1.00 98.50 90 ARG A C 1
ATOM 722 O O . ARG A 1 90 ? 2.172 6.598 -8.312 1.00 98.50 90 ARG A O 1
ATOM 729 N N . ILE A 1 91 ? 3.183 4.571 -8.307 1.00 98.69 91 ILE A N 1
ATOM 730 C CA . ILE A 1 91 ? 2.279 3.930 -7.346 1.00 98.69 91 ILE A CA 1
ATOM 731 C C . ILE A 1 91 ? 2.548 4.502 -5.948 1.00 98.69 91 ILE A C 1
ATOM 733 O O . ILE A 1 91 ? 1.639 5.076 -5.356 1.00 98.69 91 ILE A O 1
ATOM 737 N N . ALA A 1 92 ? 3.811 4.542 -5.507 1.00 98.50 92 ALA A N 1
ATOM 738 C CA . ALA A 1 92 ? 4.182 5.040 -4.179 1.00 98.50 92 ALA A CA 1
ATOM 739 C C . ALA A 1 92 ? 3.740 6.487 -3.896 1.00 98.50 92 ALA A C 1
ATOM 741 O O . ALA A 1 92 ? 3.114 6.778 -2.883 1.00 98.50 92 ALA A O 1
ATOM 742 N N . THR A 1 93 ? 4.069 7.421 -4.796 1.00 97.56 93 THR A N 1
ATOM 743 C CA . THR A 1 93 ? 3.864 8.867 -4.557 1.00 97.56 93 THR A CA 1
ATOM 744 C C . THR A 1 93 ? 2.431 9.332 -4.790 1.00 97.56 93 THR A C 1
ATOM 746 O O . THR A 1 93 ? 2.122 10.503 -4.570 1.00 97.56 93 THR A O 1
ATOM 749 N N . ARG A 1 94 ? 1.566 8.447 -5.291 1.00 96.31 94 ARG A N 1
ATOM 750 C CA . ARG A 1 94 ? 0.165 8.759 -5.570 1.00 96.31 94 ARG A CA 1
ATOM 751 C C . ARG A 1 94 ? -0.732 7.825 -4.784 1.00 96.31 94 ARG A C 1
ATOM 753 O O . ARG A 1 94 ? -1.328 8.262 -3.809 1.00 96.31 94 ARG A O 1
ATOM 760 N N . ALA A 1 95 ? -0.817 6.571 -5.206 1.00 98.06 95 ALA A N 1
ATOM 761 C CA . ALA A 1 95 ? -1.795 5.637 -4.682 1.00 98.06 95 ALA A CA 1
ATOM 762 C C . ALA A 1 95 ? -1.484 5.248 -3.235 1.00 98.06 95 ALA A C 1
ATOM 764 O O . ALA A 1 95 ? -2.278 5.599 -2.369 1.00 98.06 95 ALA A O 1
ATOM 765 N N . GLU A 1 96 ? -0.293 4.714 -2.941 1.00 98.31 96 GLU A N 1
ATOM 766 C CA . GLU A 1 96 ? 0.010 4.294 -1.561 1.00 98.31 96 GLU A CA 1
ATOM 767 C C . GLU A 1 96 ? 0.091 5.456 -0.587 1.00 98.31 96 GLU A C 1
ATOM 769 O O . GLU A 1 96 ? -0.301 5.324 0.566 1.00 98.31 96 GLU A O 1
ATOM 774 N N . GLN A 1 97 ? 0.538 6.633 -1.034 1.00 97.69 97 GLN A N 1
ATOM 775 C CA . GLN A 1 97 ? 0.437 7.828 -0.200 1.00 97.69 97 GLN A CA 1
ATOM 776 C C . GLN A 1 97 ? -1.031 8.162 0.119 1.00 97.69 97 GLN A C 1
ATOM 778 O O . GLN A 1 97 ? -1.341 8.490 1.260 1.00 97.69 97 GLN A O 1
ATOM 783 N N . THR A 1 98 ? -1.941 8.024 -0.850 1.00 98.25 98 THR A N 1
ATOM 784 C CA . THR A 1 98 ? -3.382 8.226 -0.628 1.00 98.25 98 THR A CA 1
ATOM 785 C C . THR A 1 98 ? -3.964 7.165 0.306 1.00 98.25 98 THR A C 1
ATOM 787 O O . THR A 1 98 ? -4.745 7.517 1.187 1.00 98.25 98 THR A O 1
ATOM 790 N N . HIS A 1 99 ? -3.594 5.890 0.165 1.00 98.44 99 HIS A N 1
ATOM 791 C CA . HIS A 1 99 ? -4.053 4.826 1.064 1.00 98.44 99 HIS A CA 1
ATOM 792 C C . HIS A 1 99 ? -3.540 5.032 2.493 1.00 98.44 99 HIS A C 1
ATOM 794 O O . HIS A 1 99 ? -4.323 5.066 3.442 1.00 98.44 99 HIS A O 1
ATOM 800 N N . THR A 1 100 ? -2.240 5.304 2.626 1.00 97.44 100 THR A N 1
ATOM 801 C CA . THR A 1 100 ? -1.561 5.708 3.862 1.00 97.44 100 THR A CA 1
ATOM 802 C C . THR A 1 100 ? -2.329 6.853 4.535 1.00 97.44 100 THR A C 1
ATOM 804 O O . THR A 1 100 ? -2.733 6.726 5.693 1.00 97.44 100 THR A O 1
ATOM 807 N N . ASP A 1 101 ? -2.586 7.952 3.822 1.00 97.50 101 ASP A N 1
ATOM 808 C CA . ASP A 1 101 ? -3.343 9.096 4.348 1.00 97.50 101 ASP A CA 1
ATOM 809 C C . ASP A 1 101 ? -4.784 8.720 4.718 1.00 97.50 101 ASP A C 1
ATOM 811 O O . ASP A 1 101 ? -5.272 9.140 5.763 1.00 97.50 101 ASP A O 1
ATOM 815 N N . THR A 1 102 ? -5.439 7.869 3.926 1.00 98.50 102 THR A N 1
ATOM 816 C CA . THR A 1 102 ? -6.802 7.394 4.201 1.00 98.50 102 THR A CA 1
ATOM 817 C C . THR A 1 102 ? -6.864 6.622 5.518 1.00 98.50 102 THR A C 1
ATOM 819 O O . THR A 1 102 ? -7.748 6.887 6.329 1.00 98.50 102 THR A O 1
ATOM 822 N N . MET A 1 103 ? -5.926 5.707 5.777 1.00 98.38 103 MET A N 1
ATOM 823 C CA . MET A 1 103 ? -5.879 4.960 7.041 1.00 98.38 103 MET A CA 1
ATOM 824 C C . MET A 1 103 ? -5.558 5.864 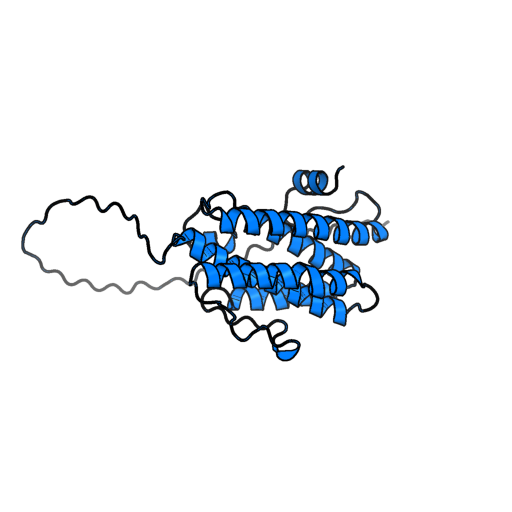8.233 1.00 98.38 103 MET A C 1
ATOM 826 O O . MET A 1 103 ? -6.178 5.724 9.285 1.00 98.38 103 MET A O 1
ATOM 830 N N . ARG A 1 104 ? -4.655 6.845 8.069 1.00 97.50 104 ARG A N 1
ATOM 831 C CA . ARG A 1 104 ? -4.397 7.864 9.104 1.00 97.50 104 ARG A CA 1
ATOM 832 C C . ARG A 1 104 ? -5.672 8.631 9.442 1.00 97.50 104 ARG A C 1
ATOM 834 O O . ARG A 1 104 ? -6.001 8.795 10.611 1.00 97.50 104 ARG A O 1
ATOM 841 N N . ASP A 1 105 ? -6.387 9.095 8.425 1.00 97.56 105 ASP A N 1
ATOM 842 C CA . ASP A 1 105 ? -7.589 9.901 8.617 1.00 97.56 105 ASP A CA 1
ATOM 843 C C . ASP A 1 105 ? -8.724 9.071 9.241 1.00 97.56 105 ASP A C 1
ATOM 845 O O . ASP A 1 105 ? -9.548 9.614 9.972 1.00 97.56 105 ASP A O 1
ATOM 849 N N . LYS A 1 106 ? -8.756 7.747 9.018 1.00 98.06 106 LYS A N 1
ATOM 850 C CA . LYS A 1 106 ? -9.669 6.838 9.731 1.00 98.06 106 LYS A CA 1
ATOM 851 C C . LYS A 1 106 ? -9.296 6.669 11.197 1.00 98.06 106 LYS A C 1
ATOM 853 O O . LYS A 1 106 ? -10.191 6.697 12.035 1.00 98.06 106 LYS A O 1
ATOM 858 N N . LEU A 1 107 ? -8.009 6.546 11.516 1.00 97.69 107 LEU A N 1
ATOM 859 C CA . LEU A 1 107 ? -7.551 6.525 12.906 1.00 97.69 107 LEU A CA 1
ATOM 860 C C . LEU A 1 107 ? -7.980 7.808 13.634 1.00 97.69 107 LEU A C 1
ATOM 862 O O . LEU A 1 107 ? -8.603 7.723 14.688 1.00 97.69 107 LEU A O 1
ATOM 866 N N . ASP A 1 108 ? -7.757 8.978 13.026 1.00 96.50 108 ASP A N 1
ATOM 867 C CA . ASP A 1 108 ? -8.202 10.268 13.576 1.00 96.50 108 ASP A CA 1
ATOM 868 C C . ASP A 1 108 ? -9.733 10.336 13.720 1.00 96.50 108 ASP A C 1
ATOM 870 O O . ASP A 1 108 ? -10.245 10.687 14.783 1.00 96.50 108 ASP A O 1
ATOM 874 N N . GLN A 1 109 ? -10.482 9.906 12.695 1.00 96.56 109 GLN A N 1
ATOM 875 C CA . GLN A 1 109 ? -11.949 9.877 12.717 1.00 96.56 109 GLN A CA 1
ATOM 876 C C . GLN A 1 109 ? -12.510 9.094 13.916 1.00 96.56 109 GLN A C 1
ATOM 878 O O . GLN A 1 109 ? -13.519 9.507 14.488 1.00 96.56 109 GLN A O 1
ATOM 883 N N . PHE A 1 110 ? -11.878 7.979 14.283 1.00 96.88 110 PHE A N 1
ATOM 884 C CA . PHE A 1 110 ? -12.307 7.115 15.385 1.00 96.88 110 PHE A CA 1
ATOM 885 C C . PHE A 1 110 ? -11.543 7.369 16.695 1.00 96.88 110 PHE A C 1
ATOM 887 O O . PHE A 1 110 ? -11.685 6.611 17.650 1.00 96.88 110 PHE A O 1
ATOM 894 N N . ASN A 1 111 ? -10.760 8.452 16.776 1.00 96.12 111 ASN A N 1
ATOM 895 C CA . ASN A 1 111 ? -9.919 8.795 17.930 1.00 96.12 111 ASN A CA 1
ATOM 896 C C . ASN A 1 111 ? -8.941 7.676 18.349 1.00 96.12 111 ASN A C 1
ATOM 898 O O . ASN A 1 111 ? -8.619 7.526 19.531 1.00 96.12 111 ASN A O 1
ATOM 902 N N . VAL A 1 112 ? -8.446 6.903 17.384 1.00 96.62 112 VAL A N 1
ATOM 903 C CA . VAL A 1 112 ? -7.396 5.900 17.578 1.00 96.62 112 VAL A CA 1
ATOM 904 C C . VAL A 1 112 ? -6.037 6.567 17.362 1.00 96.62 112 VAL A C 1
ATOM 906 O O . VAL A 1 112 ? -5.828 7.300 16.397 1.00 96.62 112 VAL A O 1
ATOM 909 N N . THR A 1 113 ? -5.089 6.326 18.268 1.00 96.00 113 THR A N 1
ATOM 910 C CA . THR A 1 113 ? -3.735 6.895 18.149 1.00 96.00 113 THR A CA 1
ATOM 911 C C . THR A 1 113 ? -3.032 6.344 16.904 1.00 96.00 113 THR A C 1
ATOM 913 O O . THR A 1 113 ? -2.952 5.128 16.745 1.00 96.00 113 THR A O 1
ATOM 916 N N . ASP A 1 114 ? -2.482 7.216 16.047 1.00 96.81 114 ASP A N 1
ATOM 917 C CA . ASP A 1 114 ? -1.646 6.778 14.917 1.00 96.81 114 ASP A CA 1
ATOM 918 C C . ASP A 1 114 ? -0.392 6.060 15.451 1.00 96.81 114 ASP A C 1
ATOM 920 O O . ASP A 1 114 ? 0.330 6.656 16.256 1.00 96.81 114 ASP A O 1
ATOM 924 N N . PRO A 1 115 ? -0.103 4.809 15.036 1.00 96.12 115 PRO A N 1
ATOM 925 C CA . PRO A 1 115 ? 1.109 4.098 15.446 1.00 96.12 115 PRO A CA 1
ATOM 926 C C . PRO A 1 115 ? 2.401 4.748 14.919 1.00 96.12 115 PRO A C 1
ATOM 928 O O . PRO A 1 115 ? 3.484 4.507 15.459 1.00 96.12 115 PRO A O 1
ATOM 931 N N . ASN A 1 116 ? 2.317 5.602 13.891 1.00 91.69 116 ASN A N 1
ATOM 932 C CA . ASN A 1 116 ? 3.480 6.257 13.299 1.00 91.69 116 ASN A CA 1
ATOM 933 C C . ASN A 1 116 ? 3.321 7.779 13.091 1.00 91.69 116 ASN A C 1
ATOM 935 O O . ASN A 1 116 ? 3.543 8.269 11.971 1.00 91.69 116 ASN A O 1
ATOM 939 N N . PRO A 1 117 ? 3.016 8.552 14.151 1.00 88.50 117 PRO A N 1
ATOM 940 C CA . PRO A 1 117 ? 2.589 9.950 14.041 1.00 88.50 117 PRO A CA 1
ATOM 941 C C . PRO A 1 117 ? 3.675 10.863 13.448 1.00 88.50 117 PRO A C 1
ATOM 943 O O . PRO A 1 117 ? 3.370 11.827 12.748 1.00 88.50 117 PRO A O 1
ATOM 946 N N . ASP A 1 118 ? 4.947 10.511 13.654 1.00 84.69 118 ASP A N 1
ATOM 947 C CA . ASP A 1 118 ? 6.107 11.303 13.237 1.00 84.69 118 ASP A CA 1
ATOM 948 C C . ASP A 1 118 ? 6.795 10.764 11.964 1.00 84.69 118 ASP A C 1
ATOM 950 O O . ASP A 1 118 ? 7.866 11.231 11.577 1.00 84.69 118 ASP A O 1
ATOM 954 N N . THR A 1 119 ? 6.207 9.776 11.278 1.00 79.50 119 THR A N 1
ATOM 955 C CA . THR A 1 119 ? 6.867 9.059 10.159 1.00 79.50 119 THR A CA 1
ATOM 956 C C . THR A 1 119 ? 6.373 9.454 8.758 1.00 79.50 119 THR A C 1
ATOM 958 O O . THR A 1 119 ? 6.469 8.688 7.795 1.00 79.50 119 THR A O 1
ATOM 961 N N . ASN A 1 120 ? 5.845 10.671 8.629 1.00 75.12 120 ASN A N 1
ATOM 962 C CA . ASN A 1 120 ? 5.440 11.242 7.340 1.00 75.12 120 ASN A CA 1
ATOM 963 C C . ASN A 1 120 ? 6.474 12.234 6.766 1.00 75.12 120 ASN A C 1
ATOM 965 O O . ASN A 1 120 ? 6.277 12.764 5.674 1.00 75.12 120 ASN A O 1
ATOM 969 N N . ASP A 1 121 ? 7.585 12.482 7.469 1.00 86.69 121 ASP A N 1
ATOM 970 C CA . ASP A 1 121 ? 8.659 13.374 7.016 1.00 86.69 121 ASP A CA 1
ATOM 971 C C . ASP A 1 121 ? 9.641 12.629 6.096 1.00 86.69 121 ASP A C 1
ATOM 973 O O . ASP A 1 121 ? 10.663 12.083 6.528 1.00 86.69 121 ASP A O 1
ATOM 977 N N . LEU A 1 122 ? 9.274 12.467 4.825 1.00 89.31 122 LEU A N 1
ATOM 978 C CA . LEU A 1 122 ? 10.143 11.854 3.818 1.00 89.31 122 LEU A CA 1
ATOM 979 C C . LEU A 1 122 ? 11.231 12.851 3.362 1.00 89.31 122 LEU A C 1
ATOM 981 O O . LEU A 1 122 ? 10.940 14.028 3.161 1.00 89.31 122 LEU A O 1
ATOM 985 N N . PRO A 1 123 ? 12.478 12.400 3.115 1.00 92.75 123 PRO A N 1
ATOM 986 C CA . PRO A 1 123 ? 12.917 11.002 3.077 1.00 92.75 123 PRO A CA 1
ATOM 987 C C . PRO A 1 123 ? 13.391 10.442 4.429 1.00 92.75 123 PRO A C 1
ATOM 989 O O . PRO A 1 123 ? 13.757 9.272 4.483 1.00 92.75 123 PRO A O 1
ATOM 992 N N . ALA A 1 124 ? 13.421 11.240 5.501 1.00 92.50 124 ALA A N 1
ATOM 993 C CA . ALA A 1 124 ? 14.009 10.839 6.784 1.00 92.50 124 ALA A CA 1
ATOM 994 C C . ALA A 1 124 ? 13.279 9.658 7.453 1.00 92.50 124 ALA A C 1
ATOM 996 O O . ALA A 1 124 ? 13.907 8.854 8.135 1.00 92.50 124 ALA A O 1
ATOM 997 N N . SER A 1 125 ? 11.972 9.544 7.226 1.00 94.31 125 SER A N 1
ATOM 998 C CA . SER A 1 125 ? 11.099 8.495 7.772 1.00 94.31 125 SER A CA 1
ATOM 999 C C . SER A 1 125 ? 10.949 7.248 6.889 1.00 94.31 125 SER A C 1
ATOM 1001 O O . SER A 1 125 ? 10.212 6.328 7.250 1.00 94.31 125 SER A O 1
ATOM 1003 N N . LEU A 1 126 ? 11.639 7.186 5.743 1.00 96.88 126 LEU A N 1
ATOM 1004 C CA . LEU A 1 126 ? 11.535 6.060 4.815 1.00 96.88 126 LEU A CA 1
ATOM 1005 C C . LEU A 1 126 ? 11.967 4.749 5.486 1.00 96.88 126 LEU A C 1
ATOM 1007 O O . LEU A 1 126 ? 13.117 4.613 5.903 1.00 96.88 126 LEU A O 1
ATOM 1011 N N . GLY A 1 127 ? 11.058 3.774 5.541 1.00 97.00 127 GLY A N 1
ATOM 1012 C CA . GLY A 1 127 ? 11.326 2.463 6.127 1.00 97.00 127 GLY A CA 1
ATOM 1013 C C . GLY A 1 127 ? 11.428 2.470 7.653 1.00 97.00 127 GLY A C 1
ATOM 1014 O O . GLY A 1 127 ? 11.919 1.493 8.210 1.00 97.00 127 GLY A O 1
ATOM 1015 N N . VAL A 1 128 ? 10.998 3.550 8.316 1.00 96.94 128 VAL A N 1
ATOM 1016 C CA . VAL A 1 128 ? 10.954 3.677 9.781 1.00 96.94 128 VAL A CA 1
ATOM 1017 C C . VAL A 1 128 ? 9.549 3.353 10.276 1.00 96.94 128 VAL A C 1
ATOM 1019 O O . VAL A 1 128 ? 8.601 4.030 9.878 1.00 96.94 128 VAL A O 1
ATOM 1022 N N . PHE A 1 129 ? 9.416 2.359 11.153 1.00 97.12 129 PHE A N 1
ATOM 1023 C CA . PHE A 1 129 ? 8.146 1.965 11.774 1.00 97.12 129 PHE A CA 1
ATOM 1024 C C . PHE A 1 129 ? 8.279 2.034 13.298 1.00 97.12 129 PHE A C 1
ATOM 1026 O O . PHE A 1 129 ? 9.191 1.444 13.877 1.00 97.12 129 PHE A O 1
ATOM 1033 N N . THR A 1 130 ? 7.400 2.799 13.938 1.00 95.62 130 THR A N 1
ATOM 1034 C CA . THR A 1 130 ? 7.427 3.131 15.369 1.00 95.62 130 THR A CA 1
ATOM 1035 C C . THR A 1 130 ? 6.242 2.575 16.148 1.00 95.62 130 THR A C 1
ATOM 1037 O O . THR A 1 130 ? 6.218 2.746 17.368 1.00 95.62 130 THR A O 1
ATOM 1040 N N . GLY A 1 131 ? 5.287 1.915 15.484 1.00 96.06 131 GLY A N 1
ATOM 1041 C CA . GLY A 1 131 ? 4.142 1.297 16.142 1.00 96.06 131 GLY A CA 1
ATOM 1042 C C . GLY A 1 131 ? 4.570 0.357 17.261 1.00 96.06 131 GLY A C 1
ATOM 1043 O O . GLY A 1 131 ? 5.461 -0.480 17.092 1.00 96.06 131 GLY A O 1
ATOM 1044 N N . ASN A 1 132 ? 3.932 0.493 18.420 1.00 94.81 132 ASN A N 1
ATOM 1045 C CA . ASN A 1 132 ? 4.271 -0.290 19.602 1.00 94.81 132 ASN A CA 1
ATOM 1046 C C . ASN A 1 132 ? 3.919 -1.779 19.417 1.00 94.81 132 ASN A C 1
ATOM 1048 O O . ASN A 1 132 ? 4.673 -2.657 19.839 1.00 94.81 132 ASN A O 1
ATOM 1052 N N . GLU A 1 133 ? 2.808 -2.068 18.740 1.00 95.88 133 GLU A N 1
ATOM 1053 C CA . GLU A 1 133 ? 2.301 -3.422 18.511 1.00 95.88 133 GLU A CA 1
ATOM 1054 C C . GLU A 1 133 ? 2.986 -4.103 17.314 1.00 95.88 133 GLU A C 1
ATOM 1056 O O . GLU A 1 133 ? 3.428 -5.255 17.420 1.00 95.88 133 GLU A O 1
ATOM 1061 N N . TRP A 1 134 ? 3.112 -3.388 16.188 1.00 97.62 134 TRP A N 1
ATOM 1062 C CA . TRP A 1 134 ? 3.492 -3.963 14.890 1.00 97.62 134 TRP A CA 1
ATOM 1063 C C . TRP A 1 134 ? 4.728 -3.338 14.232 1.00 97.62 134 TRP A C 1
ATOM 1065 O O . TRP A 1 134 ? 5.250 -3.914 13.276 1.00 97.62 134 TRP A O 1
ATOM 1075 N N . GLY A 1 135 ? 5.303 -2.264 14.782 1.00 97.62 135 GLY A N 1
ATOM 1076 C CA . GLY A 1 135 ? 6.429 -1.572 14.147 1.00 97.62 135 GLY A CA 1
ATOM 1077 C C . GLY A 1 135 ? 7.644 -2.478 13.911 1.00 97.62 135 GLY A C 1
ATOM 1078 O O . GLY A 1 135 ? 8.284 -2.406 12.864 1.00 97.62 135 GLY A O 1
ATOM 1079 N N . TRP A 1 136 ? 7.919 -3.414 14.829 1.00 97.38 136 TRP A N 1
ATOM 1080 C CA . TRP A 1 136 ? 8.967 -4.431 14.649 1.00 97.38 136 TRP A CA 1
ATOM 1081 C C . TRP A 1 136 ? 8.705 -5.328 13.424 1.00 97.38 136 TRP A C 1
ATOM 1083 O O . TRP A 1 136 ? 9.629 -5.610 12.663 1.00 97.38 136 TRP A O 1
ATOM 1093 N N . TYR A 1 137 ? 7.453 -5.736 13.205 1.00 98.50 137 TYR A N 1
ATOM 1094 C CA . TYR A 1 137 ? 7.054 -6.619 12.111 1.00 98.50 137 TYR A CA 1
ATOM 1095 C C . TYR A 1 137 ? 7.222 -5.914 10.768 1.00 98.50 137 TYR A C 1
ATOM 1097 O O . TYR A 1 137 ? 7.870 -6.445 9.863 1.00 98.50 137 TYR A O 1
ATOM 1105 N N . PHE A 1 138 ? 6.712 -4.688 10.648 1.00 98.62 138 PHE A N 1
ATOM 1106 C CA . PHE A 1 138 ? 6.818 -3.929 9.405 1.00 98.62 138 PHE A CA 1
ATOM 1107 C C . PHE A 1 138 ? 8.250 -3.474 9.115 1.00 98.62 138 PHE A C 1
ATOM 1109 O O . PHE A 1 138 ? 8.671 -3.491 7.957 1.00 98.62 138 PHE A O 1
ATOM 1116 N N . GLN A 1 139 ? 9.054 -3.185 10.143 1.00 98.25 139 GLN A N 1
ATOM 1117 C CA . GLN A 1 139 ? 10.485 -2.934 9.973 1.00 98.25 139 GLN A CA 1
ATOM 1118 C C . GLN A 1 139 ? 11.216 -4.158 9.401 1.00 98.25 139 GLN A C 1
ATOM 1120 O O . GLN A 1 139 ? 12.017 -4.015 8.473 1.00 98.25 139 GLN A O 1
ATOM 1125 N N . GLU A 1 140 ? 10.943 -5.358 9.923 1.00 98.50 140 GLU A N 1
ATOM 1126 C CA . GLU A 1 140 ? 11.510 -6.611 9.410 1.00 98.50 140 GLU A CA 1
ATOM 1127 C C . GLU A 1 140 ? 11.053 -6.893 7.973 1.00 98.50 140 GLU A C 1
ATOM 1129 O O . GLU A 1 140 ? 11.875 -7.241 7.121 1.00 98.50 140 GLU A O 1
ATOM 1134 N N . LYS A 1 141 ? 9.764 -6.692 7.672 1.00 98.69 141 LYS A N 1
ATOM 1135 C CA . LYS A 1 141 ? 9.213 -6.859 6.320 1.00 98.69 141 LYS A CA 1
ATOM 1136 C C . LYS A 1 141 ? 9.815 -5.881 5.325 1.00 98.69 141 LYS A C 1
ATOM 1138 O O . LYS A 1 141 ? 10.197 -6.307 4.239 1.00 98.69 141 LYS A O 1
ATOM 1143 N N . PHE A 1 142 ? 9.981 -4.614 5.695 1.00 98.81 142 PHE A N 1
ATOM 1144 C CA . PHE A 1 142 ? 10.637 -3.622 4.847 1.00 98.81 142 PHE A CA 1
ATOM 1145 C C . PHE A 1 142 ? 12.054 -4.065 4.470 1.00 98.81 142 PHE A C 1
ATOM 1147 O O . PHE A 1 142 ? 12.414 -4.066 3.292 1.00 98.81 142 PHE A O 1
ATOM 1154 N N . LEU A 1 143 ? 12.853 -4.504 5.448 1.00 98.75 143 LEU A N 1
ATOM 1155 C CA . LEU A 1 143 ? 14.216 -4.984 5.202 1.00 98.75 143 LEU A CA 1
ATOM 1156 C C . LEU A 1 143 ? 14.232 -6.237 4.315 1.00 98.75 143 LEU A C 1
ATOM 1158 O O . LEU A 1 143 ? 15.039 -6.328 3.392 1.00 98.75 143 LEU A O 1
ATOM 1162 N N . LEU A 1 144 ? 13.325 -7.184 4.564 1.00 98.69 144 LEU A N 1
ATOM 1163 C CA . LEU A 1 144 ? 13.213 -8.415 3.784 1.00 98.69 144 LEU A CA 1
ATOM 1164 C C . LEU A 1 144 ? 12.848 -8.135 2.320 1.00 98.69 144 LEU A C 1
ATOM 1166 O O . LEU A 1 144 ? 13.536 -8.594 1.410 1.00 98.69 144 LEU A O 1
ATOM 1170 N N . LEU A 1 145 ? 11.775 -7.375 2.100 1.00 98.88 145 LEU A N 1
ATOM 1171 C CA . LEU A 1 145 ? 11.229 -7.098 0.772 1.00 98.88 145 LEU A CA 1
ATOM 1172 C C . LEU A 1 145 ? 12.195 -6.250 -0.056 1.00 98.88 145 LEU A C 1
ATOM 1174 O O . LEU A 1 145 ? 12.403 -6.519 -1.237 1.00 98.88 145 LEU A O 1
ATOM 1178 N N . THR A 1 146 ? 12.854 -5.269 0.564 1.00 98.69 146 THR A N 1
ATOM 1179 C CA . THR A 1 146 ? 13.862 -4.456 -0.131 1.00 98.69 146 THR A CA 1
ATOM 1180 C C . THR A 1 146 ? 15.123 -5.257 -0.446 1.00 98.69 146 THR A C 1
ATOM 1182 O O . THR A 1 146 ? 15.646 -5.128 -1.549 1.00 98.69 146 THR A O 1
ATOM 1185 N N . SER A 1 147 ? 15.564 -6.158 0.439 1.00 98.69 147 SER A N 1
ATOM 1186 C CA . SER A 1 147 ? 16.677 -7.069 0.145 1.00 98.69 147 SER A CA 1
ATOM 1187 C C . SER A 1 147 ? 16.357 -8.038 -0.998 1.00 98.69 147 SER A C 1
ATOM 1189 O O . SER A 1 147 ? 17.228 -8.312 -1.822 1.00 98.69 147 SER A O 1
ATOM 1191 N N . GLN A 1 148 ? 15.122 -8.539 -1.085 1.00 98.31 148 GLN A N 1
ATOM 1192 C CA . GLN A 1 148 ? 14.687 -9.371 -2.210 1.00 98.31 148 GLN A CA 1
ATOM 1193 C C . GLN A 1 148 ? 14.653 -8.569 -3.515 1.00 98.31 148 GLN A C 1
ATOM 1195 O O . GLN A 1 148 ? 15.130 -9.040 -4.546 1.00 98.31 148 GLN A O 1
ATOM 1200 N N . ALA A 1 149 ? 14.138 -7.342 -3.466 1.00 98.56 149 ALA A N 1
ATOM 1201 C CA . ALA A 1 149 ? 14.070 -6.472 -4.629 1.00 98.56 149 ALA A CA 1
ATOM 1202 C C . ALA A 1 149 ? 15.450 -6.044 -5.151 1.00 98.56 149 ALA A C 1
ATOM 1204 O O . ALA A 1 149 ? 15.571 -5.738 -6.328 1.00 98.56 149 ALA A O 1
ATOM 1205 N N . GLU A 1 150 ? 16.497 -6.042 -4.319 1.00 98.50 150 GLU A N 1
ATOM 1206 C CA . GLU A 1 150 ? 17.871 -5.724 -4.741 1.00 98.50 150 GLU A CA 1
ATOM 1207 C C . GLU A 1 150 ? 18.499 -6.793 -5.657 1.00 98.50 150 GLU A C 1
ATOM 1209 O O . GLU A 1 150 ? 19.518 -6.522 -6.298 1.00 98.50 150 GLU A O 1
ATOM 1214 N N . ILE A 1 151 ? 17.910 -7.993 -5.757 1.00 98.50 151 ILE A N 1
ATOM 1215 C CA . ILE A 1 151 ? 18.431 -9.084 -6.598 1.00 98.50 151 ILE A CA 1
ATOM 1216 C C . ILE A 1 151 ? 18.372 -8.706 -8.084 1.00 98.50 151 ILE A C 1
ATOM 1218 O O . ILE A 1 151 ? 19.363 -8.859 -8.806 1.00 98.50 151 ILE A O 1
ATOM 1222 N N . SER A 1 152 ? 17.223 -8.220 -8.557 1.00 98.75 152 SER A N 1
ATOM 1223 C CA . SER A 1 152 ? 17.033 -7.761 -9.932 1.00 98.75 152 SER A CA 1
ATOM 1224 C C . SER A 1 152 ? 15.771 -6.908 -10.074 1.00 98.75 152 SER A C 1
ATOM 1226 O O . SER A 1 152 ? 14.865 -6.975 -9.249 1.00 98.75 152 SER A O 1
ATOM 1228 N N . GLU A 1 153 ? 15.663 -6.155 -11.174 1.00 98.75 153 GLU A N 1
ATOM 1229 C CA . GLU A 1 153 ? 14.441 -5.396 -11.479 1.00 98.75 153 GLU A CA 1
ATOM 1230 C C . GLU A 1 153 ? 13.208 -6.311 -11.599 1.00 98.75 153 GLU A C 1
ATOM 1232 O O . GLU A 1 153 ? 12.105 -5.920 -11.225 1.00 98.75 153 GLU A O 1
ATOM 1237 N N . LEU A 1 154 ? 13.383 -7.550 -12.080 1.00 98.75 154 LEU A N 1
ATOM 1238 C CA . LEU A 1 154 ? 12.292 -8.519 -12.137 1.00 98.75 154 LEU A CA 1
ATOM 1239 C C . LEU A 1 154 ? 11.866 -8.949 -10.727 1.00 98.75 154 LEU A C 1
ATOM 1241 O O . LEU A 1 154 ? 10.671 -8.962 -10.446 1.00 98.75 154 LEU A O 1
ATOM 1245 N N . ASP A 1 155 ? 12.816 -9.232 -9.830 1.00 98.88 155 ASP A N 1
ATOM 1246 C CA . ASP A 1 155 ? 12.520 -9.545 -8.424 1.00 98.88 155 ASP A CA 1
ATOM 1247 C C . ASP A 1 155 ? 11.832 -8.366 -7.719 1.00 98.88 155 ASP A C 1
ATOM 1249 O O . ASP A 1 155 ? 10.892 -8.566 -6.956 1.00 98.88 155 ASP A O 1
ATOM 1253 N N . ALA A 1 156 ? 12.225 -7.129 -8.032 1.00 98.88 156 ALA A N 1
ATOM 1254 C CA . ALA A 1 156 ? 11.567 -5.918 -7.547 1.00 98.88 156 ALA A CA 1
ATOM 1255 C C . ALA A 1 156 ? 10.104 -5.810 -8.011 1.00 98.88 156 ALA A C 1
ATOM 1257 O O . ALA A 1 156 ? 9.232 -5.419 -7.235 1.00 98.88 156 ALA A O 1
ATOM 1258 N N . LEU A 1 157 ? 9.805 -6.180 -9.261 1.00 98.94 157 LEU A N 1
ATOM 1259 C CA . LEU A 1 157 ? 8.427 -6.234 -9.758 1.00 98.94 157 LEU A CA 1
ATOM 1260 C C . LEU A 1 157 ? 7.616 -7.338 -9.064 1.00 98.94 157 LEU A C 1
ATOM 1262 O O . LEU A 1 157 ? 6.451 -7.110 -8.743 1.00 98.94 157 LEU A O 1
ATOM 1266 N N . TYR A 1 158 ? 8.225 -8.498 -8.793 1.00 98.94 158 TYR A N 1
ATOM 1267 C CA . TYR A 1 158 ? 7.601 -9.569 -8.007 1.00 98.94 158 TYR A CA 1
ATOM 1268 C C . TYR A 1 158 ? 7.328 -9.149 -6.561 1.00 98.94 158 TYR A C 1
ATOM 1270 O O . TYR A 1 158 ? 6.263 -9.469 -6.044 1.00 98.94 158 TYR A O 1
ATOM 1278 N N . VAL A 1 159 ? 8.233 -8.398 -5.926 1.00 98.94 159 VAL A N 1
ATOM 1279 C CA . VAL A 1 159 ? 7.991 -7.781 -4.610 1.00 98.94 159 VAL A CA 1
ATOM 1280 C C . VAL A 1 159 ? 6.804 -6.822 -4.676 1.00 98.94 159 VAL A C 1
ATOM 1282 O O . VAL A 1 159 ? 5.955 -6.857 -3.792 1.00 98.94 159 VAL A O 1
ATOM 1285 N N . GLY A 1 160 ? 6.712 -6.027 -5.749 1.00 98.88 160 GLY A N 1
ATOM 1286 C CA . GLY A 1 160 ? 5.539 -5.213 -6.066 1.00 98.88 160 GLY A CA 1
ATOM 1287 C C . GLY A 1 160 ? 4.248 -6.021 -6.018 1.00 98.88 160 GLY A C 1
ATOM 1288 O O . GLY A 1 160 ? 3.405 -5.766 -5.170 1.00 98.88 160 GLY A O 1
ATOM 1289 N N . ALA A 1 161 ? 4.142 -7.043 -6.867 1.00 98.94 161 ALA A N 1
ATOM 1290 C CA . ALA A 1 161 ? 2.953 -7.889 -6.954 1.00 98.94 161 ALA A CA 1
ATOM 1291 C C . ALA A 1 161 ? 2.642 -8.661 -5.654 1.00 98.94 161 ALA A C 1
ATOM 1293 O O . ALA A 1 161 ? 1.477 -8.807 -5.305 1.00 98.94 161 ALA A O 1
ATOM 1294 N N . LEU A 1 162 ? 3.664 -9.125 -4.923 1.00 98.94 162 LEU A N 1
ATOM 1295 C CA . LEU A 1 162 ? 3.488 -9.820 -3.644 1.00 98.94 162 LEU A CA 1
ATOM 1296 C C . LEU A 1 162 ? 2.834 -8.920 -2.593 1.00 98.94 162 LEU A C 1
ATOM 1298 O O . LEU A 1 162 ? 1.967 -9.387 -1.864 1.00 98.94 162 LEU A O 1
ATOM 1302 N N . ILE A 1 163 ? 3.267 -7.660 -2.501 1.00 98.94 163 ILE A N 1
ATOM 1303 C CA . ILE A 1 163 ? 2.687 -6.701 -1.556 1.00 98.94 163 ILE A CA 1
ATOM 1304 C C . ILE A 1 163 ? 1.204 -6.496 -1.863 1.00 98.94 163 ILE A C 1
ATOM 1306 O O . ILE A 1 163 ? 0.406 -6.589 -0.948 1.00 98.94 163 ILE A O 1
ATOM 1310 N N . GLU A 1 164 ? 0.826 -6.324 -3.131 1.00 98.88 164 GLU A N 1
ATOM 1311 C CA . GLU A 1 164 ? -0.584 -6.118 -3.495 1.00 98.88 164 GLU A CA 1
ATOM 1312 C C . GLU A 1 164 ? -1.454 -7.355 -3.217 1.00 98.88 164 GLU A C 1
ATOM 1314 O O . GLU A 1 164 ? -2.616 -7.235 -2.839 1.00 98.88 164 GLU A O 1
ATOM 1319 N N . GLU A 1 165 ? -0.910 -8.565 -3.398 1.00 98.88 165 GLU A N 1
ATOM 1320 C CA . GLU A 1 165 ? -1.608 -9.803 -3.026 1.00 98.88 165 GLU A CA 1
ATOM 1321 C C . GLU A 1 165 ? -1.806 -9.937 -1.509 1.00 98.88 165 GLU A C 1
ATOM 1323 O O . GLU A 1 165 ? -2.871 -10.377 -1.075 1.00 98.88 165 GLU A O 1
ATOM 1328 N N . LEU A 1 166 ? -0.790 -9.576 -0.718 1.00 98.56 166 LEU A N 1
ATOM 1329 C CA . LEU A 1 166 ? -0.871 -9.559 0.745 1.00 98.56 166 LEU A CA 1
ATOM 1330 C C . LEU A 1 166 ? -1.881 -8.517 1.222 1.00 98.56 166 LEU A C 1
ATOM 1332 O O . LEU A 1 166 ? -2.787 -8.862 1.969 1.00 98.56 166 LEU A O 1
ATOM 1336 N N . ASP A 1 167 ? -1.770 -7.292 0.718 1.00 98.69 167 ASP A N 1
ATOM 1337 C CA . ASP A 1 167 ? -2.603 -6.159 1.099 1.00 98.69 167 ASP A CA 1
ATOM 1338 C C . ASP A 1 167 ? -4.093 -6.448 0.853 1.00 98.69 167 ASP A C 1
ATOM 1340 O O . ASP A 1 167 ? -4.916 -6.342 1.758 1.00 98.69 167 ASP A O 1
ATOM 1344 N N . MET A 1 168 ? -4.461 -6.971 -0.325 1.00 98.81 168 MET A N 1
ATOM 1345 C CA . MET A 1 168 ? -5.856 -7.359 -0.588 1.00 98.81 168 MET A CA 1
ATOM 1346 C C . MET A 1 168 ? -6.383 -8.428 0.375 1.00 98.81 168 MET A C 1
ATOM 1348 O O . MET A 1 168 ? -7.548 -8.366 0.779 1.00 98.81 168 MET A O 1
ATOM 1352 N N . HIS A 1 169 ? -5.561 -9.422 0.722 1.00 98.75 169 HIS A N 1
ATOM 1353 C CA . HIS A 1 169 ? -5.956 -10.449 1.682 1.00 98.75 169 HIS A CA 1
ATOM 1354 C C . HIS A 1 169 ? -6.138 -9.848 3.077 1.00 98.75 169 HIS A C 1
ATOM 1356 O O . HIS A 1 169 ? -7.180 -10.054 3.702 1.00 98.75 169 HIS A O 1
ATOM 1362 N N . ASP A 1 170 ? -5.153 -9.083 3.532 1.00 98.75 170 ASP A N 1
ATOM 1363 C CA . ASP A 1 170 ? -5.080 -8.536 4.881 1.00 98.75 170 ASP A CA 1
ATOM 1364 C C . ASP A 1 170 ? -6.096 -7.396 5.092 1.00 98.75 170 ASP A C 1
ATOM 1366 O O . ASP A 1 170 ? -6.562 -7.200 6.211 1.00 98.75 170 ASP A O 1
ATOM 1370 N N . ILE A 1 171 ? -6.578 -6.727 4.034 1.00 98.69 171 ILE A N 1
ATOM 1371 C CA . ILE A 1 171 ? -7.760 -5.846 4.096 1.00 98.69 171 ILE A CA 1
ATOM 1372 C C . ILE A 1 171 ? -9.057 -6.659 4.231 1.00 98.69 171 ILE A C 1
ATOM 1374 O O . ILE A 1 171 ? -9.975 -6.282 4.972 1.00 98.69 171 ILE A O 1
ATOM 1378 N N . ALA A 1 172 ? -9.188 -7.750 3.471 1.00 98.62 172 ALA A N 1
ATOM 1379 C CA . ALA A 1 172 ? -10.423 -8.528 3.404 1.00 98.62 172 ALA A CA 1
ATOM 1380 C C . ALA A 1 172 ? -10.685 -9.327 4.691 1.00 98.62 172 ALA A C 1
ATOM 1382 O O . ALA A 1 172 ? -11.830 -9.406 5.162 1.00 98.62 172 ALA A O 1
ATOM 1383 N N . VAL A 1 173 ? -9.632 -9.916 5.253 1.00 98.50 173 VAL A N 1
ATOM 1384 C CA . VAL A 1 173 ? -9.650 -10.805 6.420 1.00 98.50 173 VAL A CA 1
ATOM 1385 C C . VAL A 1 173 ? -8.447 -10.528 7.323 1.00 98.50 173 VAL A C 1
ATOM 1387 O O . VAL A 1 173 ? -7.603 -9.704 7.010 1.00 98.50 173 VAL A O 1
ATOM 1390 N N . CYS A 1 174 ? -8.348 -11.215 8.463 1.00 97.88 174 CYS A N 1
ATOM 1391 C CA . CYS A 1 174 ? -7.237 -10.972 9.376 1.00 97.88 174 CYS A CA 1
ATOM 1392 C C . CYS A 1 174 ? -5.865 -11.312 8.784 1.00 97.88 174 CYS A C 1
ATOM 1394 O O . CYS A 1 174 ? -5.676 -12.450 8.338 1.00 97.88 174 CYS A O 1
ATOM 1396 N N . PRO A 1 175 ? -4.876 -10.415 8.953 1.00 98.12 175 PRO A N 1
ATOM 1397 C CA . PRO A 1 175 ? -3.476 -10.747 8.769 1.00 98.12 175 PRO A CA 1
ATOM 1398 C C . PRO A 1 175 ? -3.102 -11.988 9.571 1.00 98.12 175 PRO A C 1
ATOM 1400 O O . PRO A 1 175 ? -3.360 -12.077 10.778 1.00 98.12 175 PRO A O 1
ATOM 1403 N N . GLN A 1 176 ? -2.438 -12.947 8.925 1.00 96.00 176 GLN A N 1
ATOM 1404 C CA . GLN A 1 176 ? -2.077 -14.211 9.577 1.00 96.00 176 GLN A CA 1
ATOM 1405 C C . GLN A 1 176 ? -1.230 -13.979 10.838 1.00 96.00 176 GLN A C 1
ATOM 1407 O O . GLN A 1 176 ? -1.395 -14.675 11.837 1.00 96.00 176 GLN A O 1
ATOM 1412 N N . ILE A 1 177 ? -0.367 -12.958 10.832 1.00 97.56 177 ILE A N 1
ATOM 1413 C CA . ILE A 1 177 ? 0.455 -12.616 11.996 1.00 97.56 177 ILE A CA 1
ATOM 1414 C C . ILE A 1 177 ? -0.381 -12.133 13.192 1.00 97.56 177 ILE A C 1
ATOM 1416 O O . ILE A 1 177 ? -0.012 -12.413 14.332 1.00 97.56 177 ILE A O 1
ATOM 1420 N N . MET A 1 178 ? -1.518 -11.465 12.965 1.00 98.00 178 MET A N 1
ATOM 1421 C CA . MET A 1 178 ? -2.445 -11.099 14.041 1.00 98.00 178 MET A CA 1
ATOM 1422 C C . MET A 1 178 ? -3.049 -12.358 14.667 1.00 98.00 178 MET A C 1
ATOM 1424 O O . MET A 1 178 ? -3.018 -12.520 15.890 1.00 98.00 178 MET A O 1
ATOM 1428 N N . VAL A 1 179 ? -3.509 -13.295 13.832 1.00 96.62 179 VAL A N 1
ATOM 1429 C CA . VAL A 1 179 ? -4.063 -14.583 14.281 1.00 96.62 179 VAL A CA 1
ATOM 1430 C C . VAL A 1 179 ? -3.025 -15.380 15.075 1.00 96.62 179 VAL A C 1
ATOM 1432 O O . VAL A 1 179 ? -3.306 -15.844 16.179 1.00 96.62 179 VAL A O 1
ATOM 1435 N N . ASP A 1 180 ? -1.795 -15.474 14.569 1.00 97.38 180 ASP A N 1
ATOM 1436 C CA . ASP A 1 180 ? -0.695 -16.196 15.220 1.00 97.38 180 ASP A CA 1
ATOM 1437 C C . ASP A 1 180 ? -0.306 -15.582 16.576 1.00 97.38 180 ASP A C 1
ATOM 1439 O O . ASP A 1 180 ? 0.189 -16.277 17.467 1.00 97.38 180 ASP A O 1
ATOM 1443 N N . ARG A 1 181 ? -0.536 -14.275 16.752 1.00 96.94 181 ARG A N 1
ATOM 1444 C CA . ARG A 1 181 ? -0.318 -13.548 18.011 1.00 96.94 181 ARG A CA 1
ATOM 1445 C C . ARG A 1 181 ? -1.514 -13.596 18.964 1.00 96.94 181 ARG A C 1
ATOM 1447 O O . ARG A 1 181 ? -1.433 -13.015 20.043 1.00 96.94 181 ARG A O 1
ATOM 1454 N N . GLY A 1 182 ? -2.571 -14.330 18.618 1.00 96.38 182 GLY A N 1
ATOM 1455 C CA . GLY A 1 182 ? -3.729 -14.560 19.480 1.00 96.38 182 GLY A CA 1
ATOM 1456 C C . GLY A 1 182 ? -4.762 -13.436 19.460 1.00 96.38 182 GLY A C 1
ATOM 1457 O O . GLY A 1 182 ? -5.567 -13.359 20.386 1.00 96.38 182 GLY A O 1
ATOM 1458 N N . PHE A 1 183 ? -4.749 -12.577 18.436 1.00 95.19 183 PHE A N 1
ATOM 1459 C CA . PHE A 1 183 ? -5.820 -11.604 18.236 1.00 95.19 183 PHE A CA 1
ATOM 1460 C C . PHE A 1 183 ? -7.116 -12.315 17.835 1.00 95.19 183 PHE A C 1
ATOM 1462 O O . PHE A 1 183 ? -7.106 -13.334 17.137 1.00 95.19 183 PHE A O 1
ATOM 1469 N N . SER A 1 184 ? -8.239 -11.767 18.293 1.00 94.12 184 SER A N 1
ATOM 1470 C CA . SER A 1 184 ? -9.566 -12.275 17.961 1.00 94.12 184 SER A CA 1
ATOM 1471 C C . SER A 1 184 ? -9.826 -12.188 16.453 1.00 94.12 184 SER A C 1
ATOM 1473 O O . SER A 1 184 ? -9.429 -11.233 15.792 1.00 94.12 184 SER A O 1
ATOM 1475 N N . SER A 1 185 ? -10.504 -13.203 15.921 1.00 93.81 185 SER A N 1
ATOM 1476 C CA . SER A 1 185 ? -10.942 -13.284 14.525 1.00 93.81 185 SER A CA 1
ATOM 1477 C C . SER A 1 185 ? -12.429 -13.670 14.479 1.00 93.81 185 SER A C 1
ATOM 1479 O O . SER A 1 185 ? -12.902 -14.317 15.423 1.00 93.81 185 SER A O 1
ATOM 1481 N N . PRO A 1 186 ? -13.178 -13.324 13.414 1.00 97.12 186 PRO A N 1
ATOM 1482 C CA . PRO A 1 186 ? -12.736 -12.646 12.186 1.00 97.12 186 PRO A CA 1
ATOM 1483 C C . PRO A 1 186 ? -12.482 -11.139 12.371 1.00 97.12 186 PRO A C 1
ATOM 1485 O O . PRO A 1 186 ? -12.869 -10.574 13.381 1.00 97.12 186 PRO A O 1
ATOM 1488 N N . CYS A 1 187 ? -11.812 -10.517 11.399 1.00 97.88 187 CYS A N 1
ATOM 1489 C CA . CYS A 1 187 ? -11.551 -9.076 11.296 1.00 97.88 187 CYS A CA 1
ATOM 1490 C C . CYS A 1 187 ? -11.459 -8.681 9.806 1.00 97.88 187 CYS A C 1
ATOM 1492 O O . CYS A 1 187 ? -11.664 -9.534 8.938 1.00 97.88 187 CYS A O 1
ATOM 1494 N N . GLY A 1 188 ? -11.196 -7.411 9.494 1.00 98.31 188 GLY A N 1
ATOM 1495 C CA . GLY A 1 188 ? -11.174 -6.914 8.114 1.00 98.31 188 GLY A CA 1
ATOM 1496 C C . GLY A 1 188 ? -12.545 -6.594 7.534 1.00 98.31 188 GLY A C 1
ATOM 1497 O O . GLY A 1 188 ? -13.549 -6.533 8.247 1.00 98.31 188 GLY A O 1
ATOM 1498 N N . LEU A 1 189 ? -12.596 -6.372 6.218 1.00 98.44 189 LEU A N 1
ATOM 1499 C CA . LEU A 1 189 ? -13.813 -5.994 5.481 1.00 98.44 189 LEU A CA 1
ATOM 1500 C C . LEU A 1 189 ? -14.965 -6.998 5.657 1.00 98.44 189 LEU A C 1
AT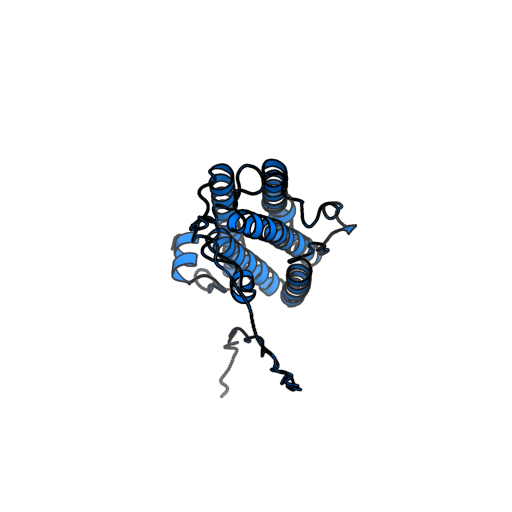OM 1502 O O . LEU A 1 189 ? -16.143 -6.633 5.576 1.00 98.44 189 LEU A O 1
ATOM 1506 N N . THR A 1 190 ? -14.630 -8.268 5.879 1.00 97.31 190 THR A N 1
ATOM 1507 C CA . THR A 1 190 ? -15.604 -9.340 6.126 1.00 97.31 190 THR A CA 1
ATOM 1508 C C . THR A 1 190 ? -16.211 -9.310 7.530 1.00 97.31 190 THR A C 1
ATOM 1510 O O . THR A 1 190 ? -17.237 -9.957 7.745 1.00 97.31 190 THR A O 1
ATOM 1513 N N . TYR A 1 191 ? -15.618 -8.556 8.458 1.00 98.19 191 TYR A N 1
ATOM 1514 C CA . TYR A 1 191 ? -16.059 -8.422 9.846 1.00 98.19 191 TYR A CA 1
ATOM 1515 C C . TYR A 1 191 ? -16.717 -7.073 10.138 1.00 98.19 191 TYR A C 1
ATOM 1517 O O . TYR A 1 191 ? -17.822 -7.056 10.668 1.00 98.19 191 TYR A O 1
ATOM 1525 N N . THR A 1 192 ? -16.056 -5.969 9.773 1.00 97.62 192 THR A N 1
ATOM 1526 C CA . THR A 1 192 ? -16.467 -4.615 10.173 1.00 97.62 192 THR A CA 1
ATOM 1527 C C . THR A 1 192 ? -17.882 -4.266 9.700 1.00 97.62 192 THR A C 1
ATOM 1529 O O . THR A 1 192 ? -18.244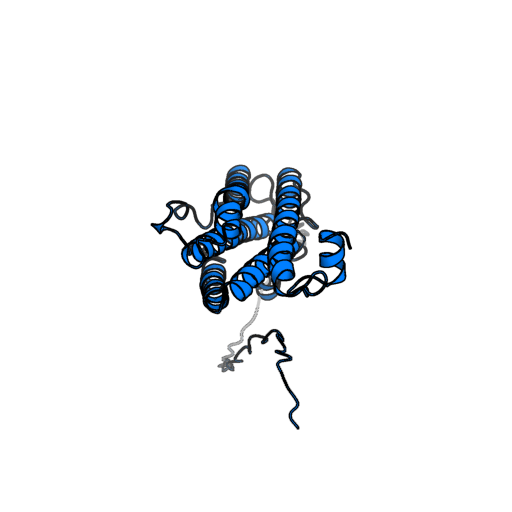 -4.448 8.521 1.00 97.62 192 THR A O 1
ATOM 1532 N N . ASP A 1 193 ? -18.687 -3.749 10.625 1.00 96.06 193 ASP A N 1
ATOM 1533 C CA . ASP A 1 193 ? -20.011 -3.186 10.361 1.00 96.06 193 ASP A CA 1
ATOM 1534 C C . ASP A 1 193 ? -19.979 -1.654 10.220 1.00 96.06 193 ASP A C 1
ATOM 1536 O O . ASP A 1 193 ? -20.928 -1.062 9.695 1.00 96.06 193 ASP A O 1
ATOM 1540 N N . GLU A 1 194 ? -18.845 -1.030 10.533 1.00 97.06 194 GLU A N 1
ATOM 1541 C CA . GLU A 1 194 ? -18.617 0.404 10.411 1.00 97.06 194 GLU A CA 1
ATOM 1542 C C . GLU A 1 194 ? -18.482 0.859 8.949 1.00 97.06 194 GLU A C 1
ATOM 1544 O O . GLU A 1 194 ? -17.475 0.647 8.264 1.00 97.06 194 GLU A O 1
ATOM 1549 N N . GLU A 1 195 ? -19.513 1.546 8.439 1.00 97.50 195 GLU A N 1
ATOM 1550 C CA . GLU A 1 195 ? -19.625 1.966 7.029 1.00 97.50 195 GLU A CA 1
ATOM 1551 C C . GLU A 1 195 ? -18.401 2.763 6.549 1.00 97.50 195 GLU A C 1
ATOM 1553 O O . GLU A 1 195 ? -17.956 2.637 5.399 1.00 97.50 195 GLU A O 1
ATOM 1558 N N . ALA A 1 196 ? -17.824 3.567 7.442 1.00 97.44 196 ALA A N 1
ATOM 1559 C CA . ALA A 1 196 ? -16.664 4.387 7.142 1.00 97.44 196 ALA A CA 1
ATOM 1560 C C . ALA A 1 196 ? -15.399 3.548 6.885 1.00 97.44 196 ALA A C 1
ATOM 1562 O O . ALA A 1 196 ? -14.599 3.951 6.034 1.00 97.44 196 ALA A O 1
ATOM 1563 N N . LEU A 1 197 ? -15.231 2.412 7.577 1.00 98.25 197 LEU A N 1
ATOM 1564 C CA . LEU A 1 197 ? -14.155 1.445 7.330 1.00 98.25 197 LEU A CA 1
ATOM 1565 C C . LEU A 1 197 ? -14.457 0.597 6.100 1.00 98.25 197 LEU A C 1
ATOM 1567 O O . LEU A 1 197 ? -13.606 0.488 5.222 1.00 98.25 197 LEU A O 1
ATOM 1571 N N . ARG A 1 198 ? -15.694 0.103 5.956 1.00 98.50 198 ARG A N 1
ATOM 1572 C CA . ARG A 1 198 ? -16.124 -0.664 4.772 1.00 98.50 198 ARG A CA 1
ATOM 1573 C C . ARG A 1 198 ? -15.834 0.079 3.470 1.00 98.50 198 ARG A C 1
ATOM 1575 O O . ARG A 1 198 ? -15.337 -0.514 2.512 1.00 98.50 198 ARG A O 1
ATOM 1582 N N . THR A 1 199 ? -16.121 1.380 3.441 1.00 98.56 199 THR A N 1
ATOM 1583 C CA . THR A 1 199 ? -15.863 2.244 2.281 1.00 98.56 199 THR A CA 1
ATOM 1584 C C . THR A 1 199 ? -14.369 2.395 2.010 1.00 98.56 199 THR A C 1
ATOM 1586 O O . THR A 1 199 ? -13.945 2.280 0.860 1.00 98.56 199 THR A O 1
ATOM 1589 N N . ALA A 1 200 ? -13.569 2.634 3.053 1.00 98.62 200 ALA A N 1
ATOM 1590 C CA . ALA A 1 200 ? -12.126 2.788 2.912 1.00 98.62 200 ALA A CA 1
ATOM 1591 C C . ALA A 1 200 ? -11.478 1.483 2.426 1.00 98.62 200 ALA A C 1
ATOM 1593 O O . ALA A 1 200 ? -10.840 1.481 1.380 1.00 98.62 200 ALA A O 1
ATOM 1594 N N . TYR A 1 201 ? -11.742 0.363 3.096 1.00 98.81 201 TYR A N 1
ATOM 1595 C CA . TYR A 1 201 ? -11.219 -0.960 2.743 1.00 98.81 201 TYR A CA 1
ATOM 1596 C C . TYR A 1 201 ? -11.613 -1.401 1.332 1.00 98.81 201 TYR A C 1
ATOM 1598 O O . TYR A 1 201 ? -10.776 -1.891 0.582 1.00 98.81 201 TYR A O 1
ATOM 1606 N N . SER A 1 202 ? -12.857 -1.155 0.913 1.00 98.75 202 SER A N 1
ATOM 1607 C CA . SER A 1 202 ? -13.273 -1.453 -0.466 1.00 98.75 202 SER A CA 1
ATOM 1608 C C . SER A 1 202 ? -12.514 -0.607 -1.497 1.00 98.75 202 SER A C 1
ATOM 1610 O O . SER A 1 202 ? -12.213 -1.083 -2.592 1.00 98.75 202 SER A O 1
ATOM 1612 N N . SER A 1 203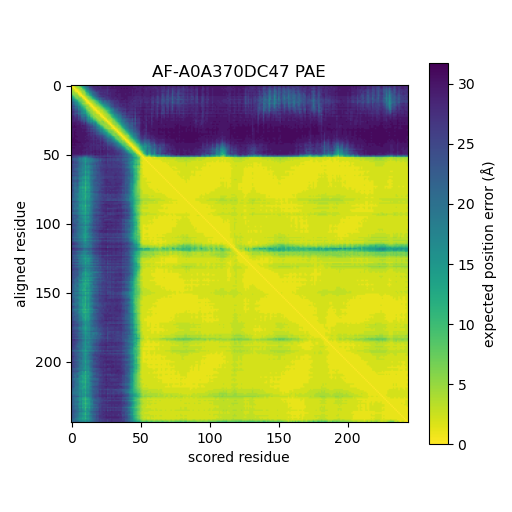 ? -12.206 0.652 -1.164 1.00 98.62 203 SER A N 1
ATOM 1613 C CA . SER A 1 203 ? -11.414 1.528 -2.031 1.00 98.62 203 SER A CA 1
ATOM 1614 C C . SER A 1 203 ? -9.955 1.086 -2.113 1.00 98.62 203 SER A C 1
ATOM 1616 O O . SER A 1 203 ? -9.403 1.117 -3.211 1.00 98.62 203 SER A O 1
ATOM 1618 N N . LEU A 1 204 ? -9.356 0.687 -0.987 1.00 98.69 204 LEU A N 1
ATOM 1619 C CA . LEU A 1 204 ? -7.993 0.155 -0.928 1.00 98.69 204 LEU A CA 1
ATOM 1620 C C . LEU A 1 204 ? -7.890 -1.118 -1.777 1.00 98.69 204 LEU A C 1
ATOM 1622 O O . LEU A 1 204 ? -7.145 -1.103 -2.745 1.00 98.69 204 LEU A O 1
ATOM 1626 N N . ILE A 1 205 ? -8.761 -2.121 -1.569 1.00 98.81 205 ILE A N 1
ATOM 1627 C CA . ILE A 1 205 ? -8.792 -3.349 -2.396 1.00 98.81 205 ILE A CA 1
ATOM 1628 C C . ILE A 1 205 ? -8.868 -3.019 -3.893 1.00 98.81 205 ILE A C 1
ATOM 1630 O O . ILE A 1 205 ? -8.112 -3.564 -4.694 1.00 98.81 205 ILE A O 1
ATOM 1634 N N . SER A 1 206 ? -9.743 -2.093 -4.304 1.00 98.75 206 SER A N 1
ATOM 1635 C CA . SER A 1 206 ? -9.832 -1.692 -5.716 1.00 98.75 206 SER A CA 1
ATOM 1636 C C . SER A 1 206 ? -8.542 -1.037 -6.240 1.00 98.75 206 SER A C 1
ATOM 1638 O O . SER A 1 206 ? -8.234 -1.152 -7.437 1.00 98.75 206 SER A O 1
ATOM 1640 N N . GLY A 1 207 ? -7.823 -0.311 -5.383 1.00 98.69 207 GLY A N 1
ATOM 1641 C CA . GLY A 1 207 ? -6.500 0.244 -5.655 1.00 98.69 207 GLY A CA 1
ATOM 1642 C C . GLY A 1 207 ? -5.463 -0.861 -5.827 1.00 98.69 207 GLY A C 1
ATOM 1643 O O . GLY A 1 207 ? -4.858 -0.952 -6.898 1.00 98.69 207 GLY A O 1
ATOM 1644 N N . SER A 1 208 ? -5.358 -1.759 -4.850 1.00 98.81 208 SER A N 1
ATOM 1645 C CA . SER A 1 208 ? -4.391 -2.860 -4.811 1.00 98.81 208 SER A CA 1
ATOM 1646 C C . SER A 1 208 ? -4.592 -3.839 -5.975 1.00 98.81 208 SER A C 1
ATOM 1648 O O . SER A 1 208 ? -3.638 -4.229 -6.649 1.00 98.81 208 SER A O 1
ATOM 1650 N N . GLU A 1 209 ? -5.835 -4.117 -6.388 1.00 98.88 209 GLU A N 1
ATOM 1651 C CA . GLU A 1 209 ? -6.106 -4.857 -7.631 1.00 98.88 209 GLU A CA 1
ATOM 1652 C C . GLU A 1 209 ? -5.543 -4.143 -8.877 1.00 98.88 209 GLU A C 1
ATOM 1654 O O . GLU A 1 209 ? -5.039 -4.764 -9.819 1.00 98.88 209 GLU A O 1
ATOM 1659 N N . SER A 1 210 ? -5.672 -2.815 -8.937 1.00 98.81 210 SER A N 1
ATOM 1660 C CA . SER A 1 210 ? -5.169 -2.009 -10.055 1.00 98.81 210 SER A CA 1
ATOM 1661 C C . SER A 1 210 ? -3.642 -1.990 -10.089 1.00 98.81 210 SER A C 1
ATOM 1663 O O . SER A 1 210 ? -3.047 -2.005 -11.174 1.00 98.81 210 SER A O 1
ATOM 1665 N N . HIS A 1 211 ? -3.001 -1.989 -8.925 1.00 98.81 211 HIS A N 1
ATOM 1666 C CA . HIS A 1 211 ? -1.556 -2.093 -8.797 1.00 98.81 211 HIS A CA 1
ATOM 1667 C C . HIS A 1 211 ? -1.054 -3.487 -9.158 1.00 98.81 211 HIS A C 1
ATOM 1669 O O . HIS A 1 211 ? -0.126 -3.591 -9.964 1.00 98.81 211 HIS A O 1
ATOM 1675 N N . LEU A 1 212 ? -1.720 -4.549 -8.688 1.00 98.88 212 LEU A N 1
ATOM 1676 C CA . LEU A 1 212 ? -1.394 -5.929 -9.038 1.00 98.88 212 LEU A CA 1
ATOM 1677 C C . LEU A 1 212 ? -1.418 -6.119 -10.557 1.00 98.88 212 LEU A C 1
ATOM 1679 O O . LEU A 1 212 ? -0.435 -6.582 -11.135 1.00 98.88 212 LEU A O 1
ATOM 1683 N N . ARG A 1 213 ? -2.478 -5.664 -11.241 1.00 98.88 213 ARG A N 1
ATOM 1684 C CA . ARG A 1 213 ? -2.546 -5.676 -12.718 1.00 98.88 213 ARG A CA 1
ATOM 1685 C C . ARG A 1 213 ? -1.351 -4.963 -13.353 1.00 98.88 213 ARG A C 1
ATOM 1687 O O . ARG A 1 213 ? -0.816 -5.420 -14.364 1.00 98.88 213 ARG A O 1
ATOM 1694 N N . ALA A 1 214 ? -0.927 -3.836 -12.783 1.00 98.81 214 ALA A N 1
ATOM 1695 C CA . ALA A 1 214 ? 0.191 -3.061 -13.301 1.00 98.81 214 ALA A CA 1
ATOM 1696 C C . ALA A 1 214 ? 1.539 -3.777 -13.097 1.00 98.81 214 ALA A C 1
ATOM 1698 O O . ALA A 1 214 ? 2.329 -3.830 -14.045 1.00 98.81 214 ALA A O 1
ATOM 1699 N N . TYR A 1 215 ? 1.797 -4.351 -11.919 1.00 98.88 215 TYR A N 1
ATOM 1700 C CA . TYR A 1 215 ? 3.009 -5.128 -11.643 1.00 98.88 215 TYR A CA 1
ATOM 1701 C C . TYR A 1 215 ? 3.058 -6.412 -12.466 1.00 98.88 215 TYR A C 1
ATOM 1703 O O . TYR A 1 215 ? 4.045 -6.642 -13.166 1.00 98.88 215 TYR A O 1
ATOM 1711 N N . VAL A 1 216 ? 1.978 -7.195 -12.483 1.00 98.88 216 VAL A N 1
ATOM 1712 C CA . VAL A 1 216 ? 1.882 -8.413 -13.297 1.00 98.88 216 VAL A CA 1
ATOM 1713 C C . VAL A 1 216 ? 2.086 -8.094 -14.774 1.00 98.88 216 VAL A C 1
ATOM 1715 O O . VAL A 1 216 ? 2.881 -8.757 -15.433 1.00 98.88 216 VAL A O 1
ATOM 1718 N N . GLY A 1 217 ? 1.483 -7.022 -15.297 1.00 98.69 217 GLY A N 1
ATOM 1719 C CA . GLY A 1 217 ? 1.706 -6.600 -16.681 1.00 98.69 217 GLY A CA 1
ATOM 1720 C C . GLY A 1 217 ? 3.175 -6.285 -17.001 1.00 98.69 217 GLY A C 1
ATOM 1721 O O . GLY A 1 217 ? 3.637 -6.550 -18.112 1.00 98.69 217 GLY A O 1
ATOM 1722 N N . LYS A 1 218 ? 3.940 -5.752 -16.038 1.00 98.75 218 LYS A N 1
ATOM 1723 C CA . LYS A 1 218 ? 5.389 -5.531 -16.184 1.00 98.75 218 LYS A CA 1
ATOM 1724 C C . LYS A 1 218 ? 6.185 -6.829 -16.110 1.00 98.75 218 LYS A C 1
ATOM 1726 O O . LYS A 1 218 ? 7.092 -7.009 -16.917 1.00 98.75 218 LYS A O 1
ATOM 1731 N N . ILE A 1 219 ? 5.831 -7.730 -15.198 1.00 98.88 219 ILE A N 1
ATOM 1732 C CA . ILE A 1 219 ? 6.454 -9.053 -15.073 1.00 98.88 219 ILE A CA 1
ATOM 1733 C C . ILE A 1 219 ? 6.250 -9.846 -16.366 1.00 98.88 219 ILE A C 1
ATOM 1735 O O . ILE A 1 219 ? 7.207 -10.328 -16.970 1.00 98.88 219 ILE A O 1
ATOM 1739 N N . GLU A 1 220 ? 5.017 -9.918 -16.856 1.00 98.62 220 GLU A N 1
ATOM 1740 C CA . GLU A 1 220 ? 4.655 -10.673 -18.055 1.00 98.62 220 GLU A CA 1
ATOM 1741 C C . GLU A 1 220 ? 5.225 -10.083 -19.347 1.00 98.62 220 GLU A C 1
ATOM 1743 O O . GLU A 1 220 ? 5.447 -10.818 -20.309 1.00 98.62 220 GLU A O 1
ATOM 1748 N N . ALA A 1 221 ? 5.555 -8.790 -19.372 1.00 98.44 221 ALA A N 1
ATOM 1749 C CA . ALA A 1 221 ? 6.333 -8.212 -20.467 1.00 98.44 221 ALA A CA 1
ATOM 1750 C C . ALA A 1 221 ? 7.756 -8.800 -20.558 1.00 98.44 221 ALA A C 1
ATOM 1752 O O . ALA A 1 221 ? 8.359 -8.773 -21.631 1.00 98.44 221 ALA A O 1
ATOM 1753 N N . VAL A 1 222 ? 8.284 -9.341 -19.453 1.00 98.31 222 VAL A N 1
ATOM 1754 C CA . VAL A 1 222 ? 9.599 -9.994 -19.378 1.00 98.31 222 VAL A CA 1
ATOM 1755 C C . VAL A 1 222 ? 9.482 -11.506 -19.575 1.00 98.31 222 VAL A C 1
ATOM 1757 O O . VAL A 1 222 ? 10.253 -12.083 -20.342 1.00 98.31 222 VAL A O 1
ATOM 1760 N N . ILE A 1 223 ? 8.529 -12.157 -18.902 1.00 98.38 223 ILE A N 1
ATOM 1761 C CA . ILE A 1 223 ? 8.440 -13.629 -18.849 1.00 98.38 223 ILE A CA 1
ATOM 1762 C C . ILE A 1 223 ? 7.399 -14.237 -19.801 1.00 98.38 223 ILE A C 1
ATOM 1764 O O . ILE A 1 223 ? 7.333 -15.458 -19.938 1.00 98.38 223 ILE A O 1
ATOM 1768 N N . GLY A 1 224 ? 6.594 -13.412 -20.467 1.00 98.38 224 GLY A N 1
ATOM 1769 C CA . GLY A 1 224 ? 5.477 -13.824 -21.317 1.00 98.38 224 GLY A CA 1
ATOM 1770 C C . GLY A 1 224 ? 4.119 -13.736 -20.614 1.00 98.38 224 GLY A C 1
ATOM 1771 O O . GLY A 1 224 ? 3.994 -14.011 -19.422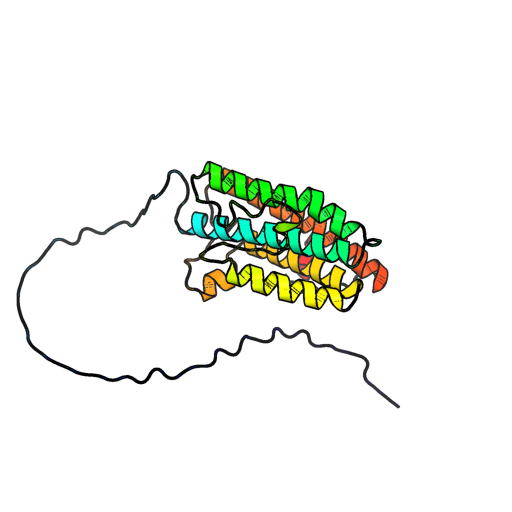 1.00 98.38 224 GLY A O 1
ATOM 1772 N N . ILE A 1 225 ? 3.094 -13.359 -21.383 1.00 97.38 225 ILE A N 1
ATOM 1773 C CA . ILE A 1 225 ? 1.701 -13.251 -20.922 1.00 97.38 225 ILE A CA 1
ATOM 1774 C C . ILE A 1 225 ? 1.190 -14.622 -20.472 1.00 97.38 225 ILE A C 1
ATOM 1776 O O . ILE A 1 225 ? 1.339 -15.602 -21.202 1.00 97.38 225 ILE A O 1
ATOM 1780 N N . GLY A 1 226 ? 0.557 -14.672 -19.301 1.00 96.06 226 GLY A N 1
ATOM 1781 C CA . GLY A 1 226 ? 0.004 -15.893 -18.712 1.00 96.06 226 GLY A CA 1
ATOM 1782 C C . GLY A 1 226 ? 0.990 -16.679 -17.851 1.00 96.06 226 GLY A C 1
ATOM 1783 O O . GLY A 1 226 ? 0.635 -17.748 -17.370 1.00 96.06 226 GLY A O 1
ATOM 1784 N N . ASN A 1 227 ? 2.218 -16.182 -17.668 1.00 97.88 227 ASN A N 1
ATOM 1785 C CA . ASN A 1 227 ? 3.258 -16.890 -16.917 1.00 97.88 227 ASN A CA 1
ATOM 1786 C C . ASN A 1 227 ? 3.475 -16.340 -15.498 1.00 97.88 227 ASN A C 1
ATOM 1788 O O . ASN A 1 227 ? 4.315 -16.883 -14.776 1.00 97.88 227 ASN A O 1
ATOM 1792 N N . TYR A 1 228 ? 2.766 -15.281 -15.085 1.00 98.56 228 TYR A N 1
ATOM 1793 C CA . TYR A 1 228 ? 2.762 -14.878 -13.677 1.00 98.56 228 TYR A CA 1
ATOM 1794 C C . TYR A 1 228 ? 2.054 -15.937 -12.826 1.00 98.56 228 TYR A C 1
ATOM 1796 O O . TYR A 1 228 ? 0.966 -16.387 -13.178 1.00 98.56 228 TYR A O 1
ATOM 1804 N N . VAL A 1 229 ? 2.679 -16.311 -11.711 1.00 98.56 229 VAL A N 1
ATOM 1805 C CA . VAL A 1 229 ? 2.126 -17.244 -10.726 1.00 98.56 229 VAL A CA 1
ATOM 1806 C C . VAL A 1 229 ? 1.892 -16.468 -9.439 1.00 98.56 229 VAL A C 1
ATOM 1808 O O . VAL A 1 229 ? 2.825 -15.818 -8.961 1.00 98.56 229 VAL A O 1
ATOM 1811 N N . ALA A 1 230 ? 0.674 -16.551 -8.903 1.00 98.56 230 ALA A N 1
ATOM 1812 C CA . ALA A 1 230 ? 0.294 -15.939 -7.636 1.00 98.56 230 ALA A CA 1
ATOM 1813 C C . ALA A 1 230 ? 1.247 -16.371 -6.512 1.00 98.56 230 ALA A C 1
ATOM 1815 O O . ALA A 1 230 ? 1.676 -17.531 -6.445 1.00 98.56 230 ALA A O 1
ATOM 1816 N N . GLN A 1 231 ? 1.618 -15.425 -5.655 1.00 98.25 231 GLN A N 1
ATOM 1817 C CA . GLN A 1 231 ? 2.618 -15.637 -4.606 1.00 98.25 231 GLN A CA 1
ATOM 1818 C C . GLN A 1 231 ? 1.986 -15.851 -3.230 1.00 98.25 231 GLN A C 1
ATOM 1820 O O . GLN A 1 231 ? 2.593 -16.506 -2.378 1.00 98.25 231 GLN A O 1
ATOM 1825 N N . TYR A 1 232 ? 0.786 -15.315 -3.022 1.00 97.81 232 TYR A N 1
ATOM 1826 C CA . TYR A 1 232 ? 0.064 -15.367 -1.761 1.00 97.81 232 TYR A CA 1
ATOM 1827 C C . TYR A 1 232 ? -1.418 -15.707 -1.948 1.00 97.81 232 TYR A C 1
ATOM 1829 O O . TYR A 1 232 ? -1.897 -16.658 -1.329 1.00 97.81 232 TYR A O 1
ATOM 1837 N N . LEU A 1 233 ? -2.120 -14.993 -2.832 1.00 98.12 233 LEU A N 1
ATOM 1838 C CA . LEU A 1 233 ? -3.496 -15.334 -3.197 1.00 98.12 233 LEU A CA 1
ATOM 1839 C C . LEU A 1 233 ? -3.532 -16.641 -3.997 1.00 98.12 233 LEU A C 1
ATOM 1841 O O . LEU A 1 233 ? -2.516 -17.117 -4.519 1.00 98.12 233 LEU A O 1
ATOM 1845 N N . SER A 1 234 ? -4.713 -17.246 -4.121 1.00 98.31 234 SER A N 1
ATOM 1846 C CA . SER A 1 234 ? -4.861 -18.353 -5.060 1.00 98.31 234 SER A CA 1
ATOM 1847 C C . SER A 1 234 ? -4.710 -17.861 -6.500 1.00 98.31 234 SER A C 1
ATOM 1849 O O . SER A 1 234 ? -5.006 -16.713 -6.838 1.00 98.31 234 SER A O 1
ATOM 1851 N N . GLN A 1 235 ? -4.269 -18.760 -7.379 1.00 98.44 235 GLN A N 1
ATOM 1852 C CA . GLN A 1 235 ? -4.129 -18.431 -8.794 1.00 98.44 235 GLN A CA 1
ATOM 1853 C C . GLN A 1 235 ? -5.470 -18.016 -9.421 1.00 98.44 235 GLN A C 1
ATOM 1855 O O . GLN A 1 235 ? -5.495 -17.075 -10.205 1.00 98.44 235 GLN A O 1
ATOM 1860 N N . ASP A 1 236 ? -6.575 -18.660 -9.028 1.00 98.38 236 ASP A N 1
ATOM 1861 C CA . ASP A 1 236 ? -7.915 -18.339 -9.531 1.00 98.38 236 ASP A CA 1
ATOM 1862 C C . ASP A 1 236 ? -8.351 -16.917 -9.129 1.00 98.38 236 ASP A C 1
ATOM 1864 O O . ASP A 1 236 ? -8.928 -16.197 -9.943 1.00 98.38 236 ASP A O 1
ATOM 1868 N N . GLU A 1 237 ? -8.053 -16.478 -7.900 1.00 98.38 237 GLU A N 1
ATOM 1869 C CA . GLU A 1 237 ? -8.324 -15.102 -7.453 1.00 98.38 237 GLU A CA 1
ATOM 1870 C C . GLU A 1 237 ? -7.518 -14.085 -8.262 1.00 98.38 237 GLU A C 1
ATOM 1872 O O . GLU A 1 237 ? -8.072 -13.100 -8.756 1.00 98.38 237 GLU A O 1
ATOM 1877 N N . VAL A 1 238 ? -6.222 -14.344 -8.455 1.00 98.69 238 VAL A N 1
ATOM 1878 C CA . VAL A 1 238 ? -5.363 -13.479 -9.269 1.00 98.69 238 VAL A CA 1
ATOM 1879 C C . VAL A 1 238 ? -5.849 -1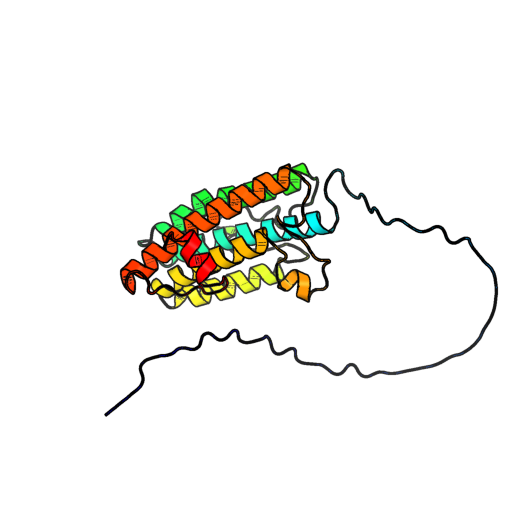3.433 -10.716 1.00 98.69 238 VAL A C 1
ATOM 1881 O O . VAL A 1 238 ? -5.939 -12.351 -11.286 1.00 98.69 238 VAL A O 1
ATOM 1884 N N . ASP A 1 239 ? -6.217 -14.559 -11.320 1.00 98.25 239 ASP A N 1
ATOM 1885 C CA . ASP A 1 239 ? -6.693 -14.589 -12.705 1.00 98.25 239 ASP A CA 1
ATOM 1886 C C . ASP A 1 239 ? -8.039 -13.858 -12.879 1.00 98.25 239 ASP A C 1
ATOM 1888 O O . ASP A 1 239 ? -8.196 -13.101 -13.843 1.00 98.25 239 ASP A O 1
ATOM 1892 N N . ILE A 1 240 ? -8.947 -13.928 -11.895 1.00 98.38 240 ILE A N 1
ATOM 1893 C CA . ILE A 1 240 ? -10.156 -13.083 -11.851 1.00 98.38 240 ILE A CA 1
ATOM 1894 C C . ILE A 1 240 ? -9.782 -11.596 -11.845 1.00 98.38 240 ILE A C 1
ATOM 1896 O O . ILE A 1 240 ? -10.334 -10.822 -12.632 1.00 98.38 240 ILE A O 1
ATOM 1900 N N . ILE A 1 241 ? -8.827 -11.189 -11.002 1.00 98.44 241 ILE A N 1
ATOM 1901 C CA . ILE A 1 241 ? -8.357 -9.798 -10.932 1.00 98.44 241 ILE A CA 1
ATOM 1902 C C . ILE A 1 241 ? -7.745 -9.375 -12.272 1.00 98.44 241 ILE A C 1
ATOM 1904 O O . ILE 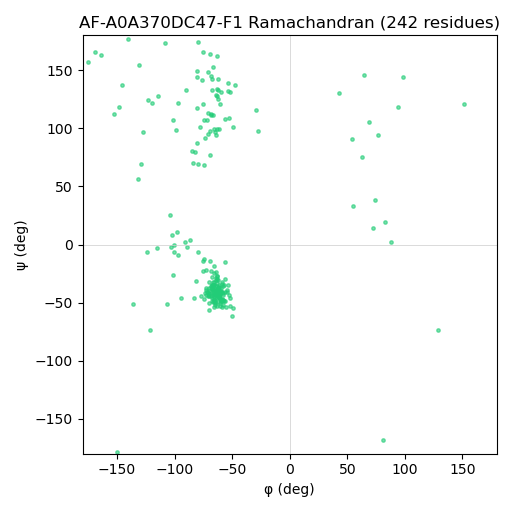A 1 241 ? -8.025 -8.276 -12.758 1.00 98.44 241 ILE A O 1
ATOM 1908 N N . LEU A 1 242 ? -6.949 -10.240 -12.903 1.00 98.06 242 LEU A N 1
ATOM 1909 C CA . LEU A 1 242 ? -6.319 -10.001 -14.205 1.00 98.06 242 LEU A CA 1
ATOM 1910 C C . LEU A 1 242 ? -7.300 -10.096 -15.389 1.00 98.06 242 LEU A C 1
ATOM 1912 O O . LEU A 1 242 ? -6.961 -9.658 -16.491 1.00 98.06 242 LEU A O 1
ATOM 1916 N N . GLY A 1 243 ? -8.511 -10.613 -15.168 1.00 97.06 243 GLY A N 1
ATOM 1917 C CA . GLY A 1 243 ? -9.577 -10.724 -16.160 1.00 97.06 243 GLY A CA 1
ATOM 1918 C C . GLY A 1 243 ? -9.354 -11.828 -17.193 1.00 97.06 243 GLY A C 1
ATOM 1919 O O . GLY A 1 243 ? -9.643 -11.608 -18.374 1.00 97.06 243 GLY A O 1
ATOM 1920 N N . ARG A 1 244 ? -8.818 -12.983 -16.784 1.00 93.44 244 ARG A N 1
ATOM 1921 C CA . ARG A 1 244 ? -8.517 -14.108 -17.683 1.00 93.44 244 ARG A CA 1
ATOM 1922 C C . ARG A 1 244 ? -8.803 -15.475 -17.078 1.00 93.44 244 ARG A C 1
ATOM 1924 O O . ARG A 1 244 ? -8.927 -15.555 -15.845 1.00 93.44 244 ARG A O 1
#

Secondary structure (DSSP, 8-state):
-------------------------------------------------SSS--HHHHHHHHHHHHHHHHHHHHHHHHHHH-TT-THHHHIIIIIIHHHHHHHHHHHHHTTPPPS-TTTTSTTTTTT----TTTHHHHHHHHHHHHHHHTS-HHHHHHHHHHHHHHHHHHHHS--HHHHHTT--S--STTT---HHHHHHHHHHHHHHHHHHHHHHHHHHHHH-TT----SSS-HHHHHHHHT-

Mean predicted aligned error: 10.38 Å

Organism: NCBI:txid2200906

pLDDT: mean 85.44, std 23.59, range [30.31, 98.94]

Radius of gyration: 22.26 Å; Cα contacts (8 Å, |Δi|>4): 255; chains: 1; bounding box: 48×48×75 Å

Foldseek 3Di:
DDDDDDPPPPDPPPPPPPPDDDDDDDDDDDDDDDDDDDDPDPPPPPVPDFPDDDPQALVLLLVQLLLLLLLLLLLVLLCVLCVVVCLSVVCNVPPSVVLNVLSVVVCVVRVHDRQCPPQPPPPVNRLQGRRPPCRVVSSVVSVVLNVQCNVDVLSSLVSQLLSLLQSLVCQQFPDVVCVVVPHDDGHHLVPDPRPSSVVSSVVSNVSSLVSNLVSVVVNCVPVNPPPDAHDRDHRVVNCVSNVD